Protein AF-A0A5S5DJD9-F1 (afdb_monomer)

Organism: NCBI:txid415956

Sequence (198 aa):
MKVNILLTASCVAVLTSCSPKQTRINQLNLTNESSVDQDGYNFFQIVGGKAFYERDYAAYAESRAYSPQVKKVAAQVKELYSDMIPALDTLSSKYYVVFPVLRAERFHSPENQTALRDTSETDMDRTVEESTQDQATAYTDDSYLQHVQHESAIVKDQLYRLSRNTEPGLRNFAAAYLPKVNELFKLAGGKEDETSHH

Structure (mmCIF, N/CA/C/O backbone):
data_AF-A0A5S5DJD9-F1
#
_entry.id   AF-A0A5S5DJD9-F1
#
loop_
_atom_site.group_PDB
_atom_site.id
_atom_site.type_symbol
_atom_site.label_atom_id
_atom_site.label_alt_id
_atom_site.label_comp_id
_atom_site.label_asym_id
_atom_site.label_entity_id
_atom_site.label_seq_id
_atom_site.pdbx_PDB_ins_code
_atom_site.Cartn_x
_atom_site.Cartn_y
_atom_site.Cartn_z
_atom_site.occupancy
_atom_site.B_iso_or_equiv
_atom_site.auth_seq_id
_atom_site.auth_comp_id
_atom_site.auth_asym_id
_atom_site.auth_atom_id
_atom_site.pdbx_PDB_model_num
ATOM 1 N N . MET A 1 1 ? 79.179 -24.888 -9.506 1.00 35.50 1 MET A N 1
ATOM 2 C CA . MET A 1 1 ? 78.463 -23.734 -10.093 1.00 35.50 1 MET A CA 1
ATOM 3 C C . MET A 1 1 ? 76.992 -23.865 -9.737 1.00 35.50 1 MET A C 1
ATOM 5 O O . MET A 1 1 ? 76.437 -24.940 -9.913 1.00 35.50 1 MET A O 1
ATOM 9 N N . LYS A 1 2 ? 76.423 -22.826 -9.118 1.00 37.78 2 LYS A N 1
ATOM 10 C CA . LYS A 1 2 ? 75.042 -22.770 -8.616 1.00 37.78 2 LYS A CA 1
ATOM 11 C C . LYS A 1 2 ? 74.094 -22.481 -9.782 1.00 37.78 2 LYS A C 1
ATOM 13 O O . LYS A 1 2 ? 74.348 -21.538 -10.524 1.00 37.78 2 LYS A O 1
ATOM 18 N N . VAL A 1 3 ? 73.025 -23.260 -9.920 1.00 47.12 3 VAL A N 1
ATOM 19 C CA . VAL A 1 3 ? 71.956 -23.013 -10.898 1.00 47.12 3 VAL A CA 1
ATOM 20 C C . VAL A 1 3 ? 70.719 -22.577 -10.114 1.00 47.12 3 VAL A C 1
ATOM 22 O O . VAL A 1 3 ? 70.201 -23.336 -9.300 1.00 47.12 3 VAL A O 1
ATOM 25 N N . ASN A 1 4 ? 70.320 -21.318 -10.299 1.00 41.50 4 ASN A N 1
ATOM 26 C CA . ASN A 1 4 ? 69.165 -20.703 -9.650 1.00 41.50 4 ASN A CA 1
ATOM 27 C C . ASN A 1 4 ? 67.874 -21.146 -10.349 1.00 41.50 4 ASN A C 1
ATOM 29 O O . ASN A 1 4 ? 67.727 -20.971 -11.557 1.00 41.50 4 ASN A O 1
ATOM 33 N N . ILE A 1 5 ? 66.939 -21.686 -9.569 1.00 50.25 5 ILE A N 1
ATOM 34 C CA . ILE A 1 5 ? 65.576 -22.022 -9.988 1.00 50.25 5 ILE A CA 1
ATOM 35 C C . ILE A 1 5 ? 64.749 -20.731 -9.941 1.00 50.25 5 ILE A C 1
ATOM 37 O O . ILE A 1 5 ? 64.497 -20.191 -8.866 1.00 50.25 5 ILE A O 1
ATOM 41 N N . LEU A 1 6 ? 64.345 -20.224 -11.106 1.00 43.91 6 LEU A N 1
ATOM 42 C CA . LEU A 1 6 ? 63.359 -19.151 -11.221 1.00 43.91 6 LEU A CA 1
ATOM 43 C C . LEU A 1 6 ? 61.956 -19.759 -11.099 1.00 43.91 6 LEU A C 1
ATOM 45 O O . LEU A 1 6 ? 61.489 -20.455 -11.998 1.00 43.91 6 LEU A O 1
ATOM 49 N N . LEU A 1 7 ? 61.303 -19.496 -9.966 1.00 45.19 7 LEU A N 1
ATOM 50 C CA . LEU A 1 7 ? 59.882 -19.751 -9.745 1.00 45.19 7 LEU A CA 1
ATOM 51 C C . LEU A 1 7 ? 59.062 -18.846 -10.678 1.00 45.19 7 LEU A C 1
ATOM 53 O O . LEU A 1 7 ? 58.984 -17.635 -10.477 1.00 45.19 7 LEU A O 1
ATOM 57 N N . THR A 1 8 ? 58.425 -19.427 -11.690 1.00 48.16 8 THR A N 1
ATOM 58 C CA . THR A 1 8 ? 57.355 -18.762 -12.436 1.00 48.16 8 THR A CA 1
ATOM 59 C C . THR A 1 8 ? 56.096 -18.765 -11.576 1.00 48.16 8 THR A C 1
ATOM 61 O O . THR A 1 8 ? 55.461 -19.804 -11.400 1.00 48.16 8 THR A O 1
ATOM 64 N N . ALA A 1 9 ? 55.752 -17.605 -11.020 1.00 44.88 9 ALA A N 1
ATOM 65 C CA . ALA A 1 9 ? 54.480 -17.377 -10.352 1.00 44.88 9 ALA A CA 1
ATOM 66 C C . ALA A 1 9 ? 53.346 -17.448 -11.387 1.00 44.88 9 ALA A C 1
ATOM 68 O O . ALA A 1 9 ? 53.138 -16.530 -12.180 1.00 44.88 9 ALA A O 1
ATOM 69 N N . SER A 1 10 ? 52.624 -18.564 -11.398 1.00 41.22 10 SER A N 1
ATOM 70 C CA . SER A 1 10 ? 51.353 -18.692 -12.094 1.00 41.22 10 SER A CA 1
ATOM 71 C C . SER A 1 10 ? 50.296 -17.885 -11.338 1.00 41.22 10 SER A C 1
ATOM 73 O O . SER A 1 10 ? 49.711 -18.347 -10.360 1.00 41.22 10 SER A O 1
ATOM 75 N N . CYS A 1 11 ? 50.013 -16.668 -11.804 1.00 41.66 11 CYS A N 1
ATOM 76 C CA . CYS A 1 11 ? 48.752 -16.003 -11.485 1.00 41.66 11 CYS A CA 1
ATOM 77 C C . CYS A 1 11 ? 47.618 -16.765 -12.180 1.00 41.66 11 CYS A C 1
ATOM 79 O O . CYS A 1 11 ? 47.150 -16.381 -13.251 1.00 41.66 11 CYS A O 1
ATOM 81 N N . VAL A 1 12 ? 47.168 -17.863 -11.571 1.00 45.44 12 VAL A N 1
ATOM 82 C CA . VAL A 1 12 ? 45.833 -18.400 -11.829 1.00 45.44 12 VAL A CA 1
ATOM 83 C C . VAL A 1 12 ? 44.870 -17.429 -11.159 1.00 45.44 12 VAL A C 1
ATOM 85 O O . VAL A 1 12 ? 44.495 -17.588 -10.000 1.00 45.44 12 VAL A O 1
ATOM 88 N N . ALA A 1 13 ? 44.530 -16.361 -11.880 1.00 48.97 13 ALA A N 1
ATOM 89 C CA . ALA A 1 13 ? 43.377 -15.549 -11.552 1.00 48.97 13 ALA A CA 1
ATOM 90 C C . ALA A 1 13 ? 42.163 -16.471 -11.665 1.00 48.97 13 ALA A C 1
ATOM 92 O O . ALA A 1 13 ? 41.687 -16.776 -12.759 1.00 48.97 13 ALA A O 1
ATOM 93 N N . VAL A 1 14 ? 41.702 -16.972 -10.522 1.00 47.81 14 VAL A N 1
ATOM 94 C CA . VAL A 1 14 ? 40.395 -17.600 -10.409 1.00 47.81 14 VAL A CA 1
ATOM 95 C C . VAL A 1 14 ? 39.404 -16.478 -10.696 1.00 47.81 14 VAL A C 1
ATOM 97 O O . VAL A 1 14 ? 39.057 -15.703 -9.811 1.00 47.81 14 VAL A O 1
ATOM 100 N N . LEU A 1 15 ? 39.014 -16.327 -11.964 1.00 46.88 15 LEU A N 1
ATOM 101 C CA . LEU A 1 15 ? 37.874 -15.513 -12.362 1.00 46.88 15 LEU A CA 1
ATOM 102 C C . LEU A 1 15 ? 36.633 -16.245 -11.852 1.00 46.88 15 LEU A C 1
ATOM 104 O O . LEU A 1 15 ? 35.946 -16.960 -12.579 1.00 46.88 15 LEU A O 1
ATOM 108 N N . THR A 1 16 ? 36.403 -16.119 -10.550 1.00 49.66 16 THR A N 1
ATOM 109 C CA . THR A 1 16 ? 35.164 -16.463 -9.877 1.00 49.66 16 THR A CA 1
ATOM 110 C C . THR A 1 16 ? 34.060 -15.648 -10.529 1.00 49.66 16 THR A C 1
ATOM 112 O O . THR A 1 16 ? 33.849 -14.492 -10.188 1.00 49.66 16 THR A O 1
ATOM 115 N N . SER A 1 17 ? 33.415 -16.248 -11.533 1.00 44.62 17 SER A N 1
ATOM 116 C CA . SER A 1 17 ? 32.002 -16.114 -11.893 1.00 44.62 17 SER A CA 1
ATOM 117 C C . SER A 1 17 ? 31.278 -14.929 -11.227 1.00 44.62 17 SER A C 1
ATOM 119 O O . SER A 1 17 ? 30.360 -15.104 -10.423 1.00 44.62 17 SER A O 1
ATOM 121 N N . CYS A 1 18 ? 31.649 -13.704 -11.588 1.00 49.47 18 CYS A N 1
ATOM 122 C CA . CYS A 1 18 ? 30.760 -12.571 -11.435 1.00 49.47 18 CYS A CA 1
ATOM 123 C C . CYS A 1 18 ? 29.764 -12.715 -12.570 1.00 49.47 18 CYS A C 1
ATOM 125 O O . CYS A 1 18 ? 30.094 -12.473 -13.732 1.00 49.47 18 CYS A O 1
ATOM 127 N N . SER A 1 19 ? 28.559 -13.194 -12.256 1.00 53.06 19 SER A N 1
ATOM 128 C CA . SER A 1 19 ? 27.504 -13.154 -13.255 1.00 53.06 19 SER A CA 1
ATOM 129 C C . SER A 1 19 ? 27.360 -11.686 -13.686 1.00 53.06 19 SER A C 1
ATOM 131 O O . SER A 1 19 ? 27.277 -10.806 -12.824 1.00 53.06 19 SER A O 1
ATOM 133 N N . PRO A 1 20 ? 27.342 -11.374 -14.992 1.00 57.91 20 PRO A N 1
ATOM 134 C CA . PRO A 1 20 ? 27.208 -9.992 -15.456 1.00 57.91 20 PRO A CA 1
ATOM 135 C C . PRO A 1 20 ? 25.930 -9.327 -14.916 1.00 57.91 20 PRO A C 1
ATOM 137 O O . PRO A 1 20 ? 25.866 -8.107 -14.794 1.00 57.91 20 PRO A O 1
ATOM 140 N N . LYS A 1 21 ? 24.934 -10.132 -14.515 1.00 53.75 21 LYS A N 1
ATOM 141 C CA . LYS A 1 21 ? 23.756 -9.690 -13.763 1.00 53.75 21 LYS A CA 1
ATOM 142 C C . LYS A 1 21 ? 24.100 -9.183 -12.359 1.00 53.75 21 LYS A C 1
ATOM 144 O O . LYS A 1 21 ? 23.653 -8.098 -12.015 1.00 53.75 21 LYS A O 1
ATOM 149 N N . GLN A 1 22 ? 24.903 -9.907 -11.575 1.00 57.78 22 GLN A N 1
ATOM 150 C CA . GLN A 1 22 ? 25.302 -9.475 -10.229 1.00 57.78 22 GLN A CA 1
ATOM 151 C C . GLN A 1 22 ? 26.190 -8.229 -10.270 1.00 57.78 22 GLN A C 1
ATOM 153 O O . GLN A 1 22 ? 26.015 -7.321 -9.465 1.00 57.78 22 GLN A O 1
ATOM 158 N N . THR A 1 23 ? 27.111 -8.148 -11.234 1.00 58.72 23 THR A N 1
ATOM 159 C CA . THR A 1 23 ? 27.942 -6.950 -11.418 1.00 58.72 23 THR A CA 1
ATOM 160 C C . THR A 1 23 ? 27.095 -5.740 -11.800 1.00 58.72 23 THR A C 1
ATOM 162 O O . THR A 1 23 ? 27.304 -4.669 -11.242 1.00 58.72 23 THR A O 1
ATOM 165 N N . ARG A 1 24 ? 26.099 -5.912 -12.681 1.00 57.16 24 ARG A N 1
ATOM 166 C CA . ARG A 1 24 ? 25.149 -4.849 -13.035 1.00 57.16 24 ARG A CA 1
ATOM 167 C C . ARG A 1 24 ? 24.285 -4.427 -11.843 1.00 57.16 24 ARG A C 1
ATOM 169 O O . ARG A 1 24 ? 24.145 -3.235 -11.627 1.00 57.16 24 ARG A O 1
ATOM 176 N N . ILE A 1 25 ? 23.762 -5.370 -11.055 1.00 58.00 25 ILE A N 1
ATOM 177 C CA . ILE A 1 25 ? 23.016 -5.078 -9.814 1.00 58.00 25 ILE A CA 1
ATOM 178 C C . ILE A 1 25 ? 23.869 -4.236 -8.866 1.00 58.00 25 ILE A C 1
ATOM 180 O O . ILE A 1 25 ? 23.429 -3.199 -8.385 1.00 58.00 25 ILE A O 1
ATOM 184 N N . ASN A 1 26 ? 25.111 -4.663 -8.630 1.00 59.94 26 ASN A N 1
ATOM 185 C CA . ASN A 1 26 ? 26.019 -3.955 -7.737 1.00 59.94 26 ASN A CA 1
ATOM 186 C C . ASN A 1 26 ? 26.379 -2.565 -8.286 1.00 59.94 26 ASN A C 1
ATOM 188 O O . ASN A 1 26 ? 26.466 -1.624 -7.509 1.00 59.94 26 ASN A O 1
ATOM 192 N N . GLN A 1 27 ? 26.554 -2.418 -9.605 1.00 58.12 27 GLN A N 1
ATOM 193 C CA . GLN A 1 27 ? 26.799 -1.123 -10.245 1.00 58.12 27 GLN A CA 1
ATOM 194 C C . GLN A 1 27 ? 25.591 -0.188 -10.148 1.00 58.12 27 GLN A C 1
ATOM 196 O O . GLN A 1 27 ? 25.776 0.938 -9.716 1.00 58.12 27 GLN A O 1
ATOM 201 N N . LEU A 1 28 ? 24.378 -0.653 -10.460 1.00 59.34 28 LEU A N 1
ATOM 202 C CA . LEU A 1 28 ? 23.145 0.141 -10.361 1.00 59.34 28 LEU A CA 1
ATOM 203 C C . LEU A 1 28 ? 22.865 0.581 -8.915 1.00 59.34 28 LEU A C 1
ATOM 205 O O . LEU A 1 28 ? 22.515 1.732 -8.669 1.00 59.34 28 LEU A O 1
ATOM 209 N N . ASN A 1 29 ? 23.128 -0.297 -7.941 1.00 55.72 29 ASN A N 1
ATOM 210 C CA . ASN A 1 29 ? 23.053 0.046 -6.519 1.00 55.72 29 ASN A CA 1
ATOM 211 C C . ASN A 1 29 ? 24.104 1.091 -6.101 1.00 55.72 29 ASN A C 1
ATOM 213 O O . ASN A 1 29 ? 23.847 1.882 -5.200 1.00 55.72 29 ASN A O 1
ATOM 217 N N . LEU A 1 30 ? 25.286 1.100 -6.729 1.00 58.78 30 LEU A N 1
ATOM 218 C CA . LEU A 1 30 ? 26.340 2.088 -6.468 1.00 58.78 30 LEU A CA 1
ATOM 219 C C . LEU A 1 30 ? 26.083 3.421 -7.189 1.00 58.78 30 LEU A C 1
ATOM 221 O O . LEU A 1 30 ? 26.490 4.465 -6.683 1.00 58.78 30 LEU A O 1
ATOM 225 N N . THR A 1 31 ? 25.424 3.400 -8.351 1.00 57.94 31 THR A N 1
ATOM 226 C CA . THR A 1 31 ? 25.104 4.596 -9.148 1.00 57.94 31 THR A CA 1
ATOM 227 C C . THR A 1 31 ? 23.743 5.210 -8.810 1.00 57.94 31 THR A C 1
ATOM 229 O O . THR A 1 31 ? 23.461 6.311 -9.274 1.00 57.94 31 THR A O 1
ATOM 232 N N . ASN A 1 32 ? 22.920 4.553 -7.979 1.00 58.16 32 ASN A N 1
ATOM 233 C CA . ASN A 1 32 ? 21.504 4.885 -7.750 1.00 58.16 32 ASN A CA 1
ATOM 234 C C . ASN A 1 32 ? 20.677 4.938 -9.048 1.00 58.16 32 ASN A C 1
ATOM 236 O O . ASN A 1 32 ? 19.680 5.655 -9.133 1.00 58.16 32 ASN A O 1
ATOM 240 N N . GLU A 1 33 ? 21.081 4.190 -10.071 1.00 64.75 33 GLU A N 1
ATOM 241 C CA . GLU A 1 33 ? 20.326 4.098 -11.315 1.00 64.75 33 GLU A CA 1
ATOM 242 C C . GLU A 1 33 ? 19.237 3.029 -11.175 1.00 64.75 33 GLU A C 1
ATOM 244 O O . GLU A 1 33 ? 19.519 1.850 -10.970 1.00 64.75 33 GLU A O 1
ATOM 249 N N . SER A 1 34 ? 17.974 3.435 -11.308 1.00 71.06 34 SER A N 1
ATOM 250 C CA . SER A 1 34 ? 16.837 2.515 -11.384 1.00 71.06 34 SER A CA 1
ATOM 251 C C . SER A 1 34 ? 16.401 2.308 -12.831 1.00 71.06 34 SER A C 1
ATOM 253 O O . SER A 1 34 ? 16.471 3.234 -13.635 1.00 71.06 34 SER A O 1
ATOM 255 N N . SER A 1 35 ? 15.885 1.123 -13.162 1.00 81.12 35 SER A N 1
ATOM 256 C CA . SER A 1 35 ? 15.348 0.832 -14.508 1.00 81.12 35 SER A CA 1
ATOM 257 C C . SER A 1 35 ? 13.860 1.165 -14.675 1.00 81.12 35 SER A C 1
ATOM 259 O O . SER A 1 35 ? 13.228 0.710 -15.622 1.00 81.12 35 SER A O 1
ATOM 261 N N . VAL A 1 36 ? 13.297 1.943 -13.752 1.00 84.75 36 VAL A N 1
ATOM 262 C CA . VAL A 1 36 ? 11.926 2.457 -13.826 1.00 84.75 36 VAL A CA 1
ATOM 263 C C . VAL A 1 36 ? 11.937 3.925 -14.242 1.00 84.75 36 VAL A C 1
ATOM 265 O O . VAL A 1 36 ? 12.916 4.633 -14.011 1.00 84.75 36 VAL A O 1
ATOM 268 N N . ASP A 1 37 ? 10.841 4.389 -14.839 1.00 87.44 37 ASP A N 1
ATOM 269 C CA . ASP A 1 37 ? 10.624 5.821 -15.048 1.00 87.44 37 ASP A CA 1
ATOM 270 C C . ASP A 1 37 ? 10.379 6.561 -13.713 1.00 87.44 37 ASP A C 1
ATOM 272 O O . ASP A 1 37 ? 10.294 5.958 -12.637 1.00 87.44 37 ASP A O 1
ATOM 276 N N . GLN A 1 38 ? 10.265 7.890 -13.781 1.00 88.19 38 GLN A N 1
ATOM 277 C CA . GLN A 1 38 ? 10.086 8.732 -12.597 1.00 88.19 38 GLN A CA 1
ATOM 278 C C . GLN A 1 38 ? 8.840 8.356 -11.781 1.00 88.19 38 GLN A C 1
ATOM 280 O O . GLN A 1 38 ? 8.890 8.377 -10.552 1.00 88.19 38 GLN A O 1
ATOM 285 N N . ASP A 1 39 ? 7.736 7.997 -12.441 1.00 90.06 39 ASP A N 1
ATOM 286 C CA . ASP A 1 39 ? 6.499 7.606 -11.760 1.00 90.06 39 ASP A CA 1
ATOM 287 C C . ASP A 1 39 ? 6.675 6.269 -11.031 1.00 90.06 39 ASP A C 1
ATOM 289 O O . ASP A 1 39 ? 6.244 6.123 -9.887 1.00 90.06 39 ASP A O 1
ATOM 293 N N . GLY A 1 40 ? 7.361 5.306 -11.653 1.00 92.12 40 GLY A N 1
ATOM 294 C CA . GLY A 1 40 ? 7.709 4.038 -11.020 1.00 92.12 40 GLY A CA 1
ATOM 295 C C . GLY A 1 40 ? 8.635 4.227 -9.819 1.00 92.12 40 GLY A C 1
ATOM 296 O O . GLY A 1 40 ? 8.408 3.625 -8.770 1.00 92.12 40 GLY A O 1
ATOM 297 N N . TYR A 1 41 ? 9.641 5.097 -9.934 1.00 90.75 41 TYR A N 1
ATOM 298 C CA . TYR A 1 41 ? 10.544 5.400 -8.823 1.00 90.75 41 TYR A CA 1
ATOM 299 C C . TYR A 1 41 ? 9.797 6.062 -7.658 1.00 90.75 41 TYR A C 1
ATOM 301 O O . TYR A 1 41 ? 9.902 5.605 -6.518 1.00 90.75 41 TYR A O 1
ATOM 309 N N . ASN A 1 42 ? 8.988 7.088 -7.944 1.00 91.75 42 ASN A N 1
ATOM 310 C CA . ASN A 1 42 ? 8.171 7.784 -6.947 1.00 91.75 42 ASN A CA 1
ATOM 311 C C . ASN A 1 42 ? 7.204 6.829 -6.241 1.00 91.75 42 ASN A C 1
ATOM 313 O O . ASN A 1 42 ? 7.072 6.887 -5.019 1.00 91.75 42 ASN A O 1
ATOM 317 N N . PHE A 1 43 ? 6.589 5.906 -6.984 1.00 94.88 43 PHE A N 1
ATOM 318 C CA . PHE A 1 43 ? 5.737 4.869 -6.415 1.00 94.88 43 PHE A CA 1
ATOM 319 C C . PHE A 1 43 ? 6.481 4.038 -5.356 1.00 94.88 43 PHE A C 1
ATOM 321 O O . PHE A 1 43 ? 5.959 3.849 -4.257 1.00 94.88 43 PHE A O 1
ATOM 328 N N . PHE A 1 44 ? 7.710 3.587 -5.629 1.00 93.62 44 PHE A N 1
ATOM 329 C CA . PHE A 1 44 ? 8.496 2.841 -4.639 1.00 93.62 44 PHE A CA 1
ATOM 330 C C . PHE A 1 44 ? 8.883 3.685 -3.423 1.00 93.62 44 PHE A C 1
ATOM 332 O O . PHE A 1 44 ? 8.831 3.176 -2.306 1.00 93.62 44 PHE A O 1
ATOM 339 N N . GLN A 1 45 ? 9.243 4.957 -3.613 1.00 91.69 45 GLN A N 1
ATOM 340 C CA . GLN A 1 45 ? 9.588 5.837 -2.493 1.00 91.69 45 GLN A CA 1
ATOM 341 C C . GLN A 1 45 ? 8.380 6.105 -1.591 1.00 91.69 45 GLN A C 1
ATOM 343 O O . GLN A 1 45 ? 8.485 6.007 -0.371 1.00 91.69 45 GLN A O 1
ATOM 348 N N . ILE A 1 46 ? 7.220 6.389 -2.185 1.00 93.56 46 ILE A N 1
ATOM 349 C CA . ILE A 1 46 ? 6.002 6.736 -1.450 1.00 93.56 46 ILE A CA 1
ATOM 350 C C . ILE A 1 46 ? 5.353 5.473 -0.880 1.00 93.56 46 ILE A C 1
ATOM 352 O O . ILE A 1 46 ? 5.288 5.299 0.334 1.00 93.56 46 ILE A O 1
ATOM 356 N N . VAL A 1 47 ? 4.895 4.559 -1.737 1.00 94.94 47 VAL A N 1
ATOM 357 C CA . VAL A 1 47 ? 4.142 3.371 -1.305 1.00 94.94 47 VAL A CA 1
ATOM 358 C C . VAL A 1 47 ? 5.064 2.378 -0.605 1.00 94.94 47 VAL A C 1
ATOM 360 O O . VAL A 1 47 ? 4.730 1.869 0.463 1.00 94.94 47 VAL A O 1
ATOM 363 N N . GLY A 1 48 ? 6.254 2.139 -1.159 1.00 92.69 48 GLY A N 1
ATOM 364 C CA . GLY A 1 48 ? 7.238 1.252 -0.539 1.00 92.69 48 GLY A CA 1
ATOM 365 C C . GLY A 1 48 ? 7.822 1.804 0.765 1.00 92.69 48 GLY A C 1
ATOM 366 O O . GLY A 1 48 ? 8.099 1.020 1.674 1.00 92.69 48 GLY A O 1
ATOM 367 N N . GLY A 1 49 ? 7.947 3.129 0.898 1.00 90.94 49 GLY A N 1
ATOM 368 C CA . GLY A 1 49 ? 8.378 3.779 2.140 1.00 90.94 49 GLY A CA 1
ATOM 369 C C . GLY A 1 49 ? 7.378 3.629 3.287 1.00 90.94 49 GLY A C 1
ATOM 370 O O . GLY A 1 49 ? 7.778 3.557 4.443 1.00 90.94 49 GLY A O 1
ATOM 371 N N . LYS A 1 50 ? 6.086 3.509 2.977 1.00 93.94 50 LYS A N 1
ATOM 372 C CA . LYS A 1 50 ? 5.010 3.411 3.975 1.00 93.94 50 LYS A CA 1
ATOM 373 C C . LYS A 1 50 ? 4.552 1.974 4.241 1.00 93.94 50 LYS A C 1
ATOM 375 O O . LYS A 1 50 ? 4.005 1.694 5.300 1.00 93.94 50 LYS A O 1
ATOM 380 N N . ALA A 1 51 ? 4.794 1.039 3.317 1.00 95.38 51 ALA A N 1
ATOM 381 C CA . ALA A 1 51 ? 4.174 -0.291 3.326 1.00 95.38 51 ALA A CA 1
ATOM 382 C C . ALA A 1 51 ? 4.317 -1.067 4.648 1.00 95.38 51 ALA A C 1
ATOM 384 O O . ALA A 1 51 ? 3.368 -1.695 5.114 1.00 95.38 51 ALA A O 1
ATOM 385 N N . PHE A 1 52 ? 5.499 -1.028 5.265 1.00 95.06 52 PHE A N 1
ATOM 386 C CA . PHE A 1 52 ? 5.714 -1.701 6.545 1.00 95.06 52 PHE A CA 1
ATOM 387 C C . PHE A 1 52 ? 5.074 -0.959 7.719 1.00 95.06 52 PHE A C 1
ATOM 389 O O . PHE A 1 52 ? 4.510 -1.613 8.591 1.00 95.06 52 PHE A O 1
ATOM 396 N N . TYR A 1 53 ? 5.150 0.377 7.730 1.00 95.50 53 TYR A N 1
ATOM 397 C CA . TYR A 1 53 ? 4.481 1.200 8.735 1.00 95.50 53 TYR A CA 1
ATOM 398 C C . TYR A 1 53 ? 2.982 0.903 8.743 1.00 95.50 53 TYR A C 1
ATOM 400 O O . TYR A 1 53 ? 2.441 0.551 9.783 1.00 95.50 53 TYR A O 1
ATOM 408 N N . GLU A 1 54 ? 2.336 0.951 7.577 1.00 97.19 54 GLU A N 1
ATOM 409 C CA . GLU A 1 54 ? 0.887 0.762 7.459 1.00 97.19 54 GLU A CA 1
ATOM 410 C C . GLU A 1 54 ? 0.444 -0.636 7.887 1.00 97.19 54 GLU A C 1
ATOM 412 O O . GLU A 1 54 ? -0.545 -0.783 8.605 1.00 97.19 54 GLU A O 1
ATOM 417 N N . ARG A 1 55 ? 1.201 -1.678 7.518 1.00 97.69 55 ARG A N 1
ATOM 418 C CA . ARG A 1 55 ? 0.935 -3.047 7.984 1.00 97.69 55 ARG A CA 1
ATOM 419 C C . ARG A 1 55 ? 0.981 -3.139 9.511 1.00 97.69 55 ARG A C 1
ATOM 421 O O . ARG A 1 55 ? 0.095 -3.741 10.119 1.00 97.69 55 ARG A O 1
ATOM 428 N N . ASP A 1 56 ? 2.023 -2.580 10.118 1.00 96.19 56 ASP A N 1
ATOM 429 C CA . ASP A 1 56 ? 2.271 -2.703 11.555 1.00 96.19 56 ASP A CA 1
ATOM 430 C C . ASP A 1 56 ? 1.311 -1.813 12.363 1.00 96.19 56 ASP A C 1
ATOM 432 O O . ASP A 1 56 ? 0.778 -2.250 13.387 1.00 96.19 56 ASP A O 1
ATOM 436 N N . TYR A 1 57 ? 0.994 -0.615 11.863 1.00 96.25 57 TYR A N 1
ATOM 437 C CA . TYR A 1 57 ? -0.021 0.256 12.448 1.00 96.25 57 TYR A CA 1
ATOM 438 C C . TYR A 1 57 ? -1.412 -0.376 12.363 1.00 96.25 57 TYR A C 1
ATOM 440 O O . TYR A 1 57 ? -2.165 -0.353 13.335 1.00 96.25 57 TYR A O 1
ATOM 448 N N . ALA A 1 58 ? -1.743 -1.025 11.245 1.00 97.44 58 ALA A N 1
ATOM 449 C CA . ALA A 1 58 ? -2.992 -1.759 11.104 1.00 97.44 58 ALA A CA 1
ATOM 450 C C . ALA A 1 58 ? -3.095 -2.948 12.067 1.00 97.44 58 ALA A C 1
ATOM 452 O O . ALA A 1 58 ? -4.139 -3.145 12.684 1.00 97.44 58 ALA A O 1
ATOM 453 N N . ALA A 1 59 ? -2.011 -3.703 12.268 1.00 97.06 59 ALA A N 1
ATOM 454 C CA . ALA A 1 59 ? -1.984 -4.770 13.267 1.00 97.06 59 ALA A CA 1
ATOM 455 C C . ALA A 1 59 ? -2.217 -4.230 14.691 1.00 97.06 59 ALA A C 1
ATOM 457 O O . ALA A 1 59 ? -2.965 -4.824 15.472 1.00 97.06 59 ALA A O 1
ATOM 458 N N . TYR A 1 60 ? -1.623 -3.079 15.017 1.00 95.62 60 TYR A N 1
ATOM 459 C CA . TYR A 1 60 ? -1.883 -2.391 16.278 1.00 95.62 60 TYR A CA 1
ATOM 460 C C . TYR A 1 60 ? -3.347 -1.947 16.386 1.00 95.62 60 TYR A C 1
ATOM 462 O O . TYR A 1 60 ? -4.017 -2.296 17.358 1.00 95.62 60 TYR A O 1
ATOM 470 N N . ALA A 1 61 ? -3.871 -1.254 15.375 1.00 96.06 61 ALA A N 1
ATOM 471 C CA . ALA A 1 61 ? -5.245 -0.771 15.337 1.00 96.06 61 ALA A CA 1
ATOM 472 C C . ALA A 1 61 ? -6.268 -1.908 15.472 1.00 96.06 61 ALA A C 1
ATOM 474 O O . ALA A 1 61 ? -7.190 -1.806 16.270 1.00 96.06 61 ALA A O 1
ATOM 475 N N . GLU A 1 62 ? -6.082 -3.036 14.785 1.00 96.44 62 GLU A N 1
ATOM 476 C CA . GLU A 1 62 ? -6.960 -4.209 14.893 1.00 96.44 62 GLU A CA 1
ATOM 477 C C . GLU A 1 62 ? -7.041 -4.749 16.332 1.00 96.44 62 GLU A C 1
ATOM 479 O O . GLU A 1 62 ? -8.112 -5.155 16.793 1.00 96.44 62 GLU A O 1
ATOM 484 N N . SER A 1 63 ? -5.921 -4.708 17.065 1.00 94.81 63 SER A N 1
ATOM 485 C CA . SER A 1 63 ? -5.853 -5.149 18.463 1.00 94.81 63 SER A CA 1
ATOM 486 C C . SER A 1 63 ? -6.481 -4.162 19.457 1.00 94.81 63 SER A C 1
ATOM 488 O O . SER A 1 63 ? -6.895 -4.572 20.543 1.00 94.81 63 SER A O 1
ATOM 490 N N . ARG A 1 64 ? -6.558 -2.872 19.101 1.00 93.69 64 ARG A N 1
ATOM 491 C CA . ARG A 1 64 ? -6.984 -1.778 19.994 1.00 93.69 64 ARG A CA 1
ATOM 492 C C . ARG A 1 64 ? -8.379 -1.244 19.707 1.00 93.69 64 ARG A C 1
ATOM 494 O O . ARG A 1 64 ? -9.014 -0.742 20.629 1.00 93.69 64 ARG A O 1
ATOM 501 N N . ALA A 1 65 ? -8.837 -1.347 18.464 1.00 94.06 65 ALA A N 1
ATOM 502 C CA . ALA A 1 65 ? -10.088 -0.763 18.017 1.00 94.06 65 ALA A CA 1
ATOM 503 C C . ALA A 1 65 ? -11.270 -1.247 18.859 1.00 94.06 65 ALA A C 1
ATOM 505 O O . ALA A 1 65 ? -11.356 -2.424 19.233 1.00 94.06 65 ALA A O 1
ATOM 506 N N . TYR A 1 66 ? -12.221 -0.355 19.113 1.00 94.00 66 TYR A N 1
ATOM 507 C CA . TYR A 1 66 ? -13.448 -0.696 19.835 1.00 94.00 66 TYR A CA 1
ATOM 508 C C . TYR A 1 66 ? -14.578 -1.047 18.863 1.00 94.00 66 TYR A C 1
ATOM 510 O O . TYR A 1 66 ? -15.356 -1.972 19.104 1.00 94.00 66 TYR A O 1
ATOM 518 N N . SER A 1 67 ? -14.635 -0.348 17.733 1.00 95.69 67 SER A N 1
ATOM 519 C CA . SER A 1 67 ? -15.612 -0.537 16.673 1.00 95.69 67 SER A CA 1
ATOM 520 C C . SER A 1 67 ? -15.313 -1.794 15.848 1.00 95.69 67 SER A C 1
ATOM 522 O O . SER A 1 67 ? -14.214 -1.935 15.297 1.00 95.69 67 SER A O 1
ATOM 524 N N . PRO A 1 68 ? -16.297 -2.696 15.661 1.00 95.69 68 PRO A N 1
ATOM 525 C CA . PRO A 1 68 ? -16.157 -3.831 14.749 1.00 95.69 68 PRO A CA 1
ATOM 526 C C . PRO A 1 68 ? -15.822 -3.411 13.312 1.00 95.69 68 PRO A C 1
ATOM 528 O O . PRO A 1 68 ? -15.079 -4.110 12.626 1.00 95.69 68 PRO A O 1
ATOM 531 N N . GLN A 1 69 ? -16.336 -2.259 12.864 1.00 94.44 69 GLN A N 1
ATOM 532 C CA . GLN A 1 69 ? -16.033 -1.722 11.538 1.00 94.44 69 GLN A CA 1
ATOM 533 C C . GLN A 1 69 ? -14.557 -1.331 11.428 1.00 94.44 69 GLN A C 1
ATOM 535 O O . GLN A 1 69 ? -13.910 -1.667 10.441 1.00 94.44 69 GLN A O 1
ATOM 540 N N . VAL A 1 70 ? -14.005 -0.678 12.452 1.00 96.81 70 VAL A N 1
ATOM 541 C CA . VAL A 1 70 ? -12.591 -0.277 12.462 1.00 96.81 70 VAL A CA 1
ATOM 542 C C . VAL A 1 70 ? -11.675 -1.492 12.523 1.00 96.81 70 VAL A C 1
ATOM 544 O O . VAL A 1 70 ? -10.705 -1.547 11.773 1.00 96.81 70 VAL A O 1
ATOM 547 N N . LYS A 1 71 ? -12.025 -2.521 13.306 1.00 97.44 71 LYS A N 1
ATOM 548 C CA . LYS A 1 71 ? -11.303 -3.806 13.284 1.00 97.44 71 LYS A CA 1
ATOM 549 C C . LYS A 1 71 ? -11.278 -4.432 11.897 1.00 97.44 71 LYS A C 1
ATOM 551 O O . LYS A 1 71 ? -10.236 -4.915 11.468 1.00 97.44 71 LYS A O 1
ATOM 556 N N . LYS A 1 72 ? -12.413 -4.415 11.189 1.00 96.50 72 LYS A N 1
ATOM 557 C CA . LYS A 1 72 ? -12.504 -4.940 9.823 1.00 96.50 72 LYS A CA 1
ATOM 558 C C . LYS A 1 72 ? -11.601 -4.161 8.864 1.00 96.50 72 LYS A C 1
ATOM 560 O O . LYS A 1 72 ? -10.855 -4.785 8.116 1.00 96.50 72 LYS A O 1
ATOM 565 N N . VAL A 1 73 ? -11.651 -2.827 8.907 1.00 97.69 73 VAL A N 1
ATOM 566 C CA . VAL A 1 73 ? -10.782 -1.969 8.086 1.00 97.69 73 VAL A CA 1
ATOM 567 C C . VAL A 1 73 ? -9.314 -2.261 8.396 1.00 97.69 73 VAL A C 1
ATOM 569 O O . VAL A 1 73 ? -8.549 -2.538 7.481 1.00 97.69 73 VAL A O 1
ATOM 572 N N . ALA A 1 74 ? -8.934 -2.300 9.673 1.00 98.12 74 ALA A N 1
ATOM 573 C CA . ALA A 1 74 ? -7.567 -2.589 10.090 1.00 98.12 74 ALA A CA 1
ATOM 574 C C . ALA A 1 74 ? -7.080 -3.969 9.618 1.00 98.12 74 ALA A C 1
ATOM 576 O O . ALA A 1 74 ? -5.993 -4.083 9.053 1.00 98.12 74 ALA A O 1
ATOM 577 N N . ALA A 1 75 ? -7.908 -5.008 9.749 1.00 98.12 75 ALA A N 1
ATOM 578 C CA . ALA A 1 75 ? -7.582 -6.338 9.244 1.00 98.12 75 ALA A CA 1
ATOM 579 C C . ALA A 1 75 ? -7.326 -6.332 7.724 1.00 98.12 75 ALA A C 1
ATOM 581 O O . ALA A 1 75 ? -6.357 -6.936 7.266 1.00 98.12 75 ALA A O 1
ATOM 582 N N . GLN A 1 76 ? -8.137 -5.601 6.951 1.00 97.88 76 GLN A N 1
ATOM 583 C CA . GLN A 1 76 ? -7.964 -5.480 5.500 1.00 97.88 76 GLN A CA 1
ATOM 584 C C . GLN A 1 76 ? -6.729 -4.663 5.106 1.00 97.88 76 GLN A C 1
ATOM 586 O O . GLN A 1 76 ? -6.047 -5.036 4.155 1.00 97.88 76 GLN A O 1
ATOM 591 N N . VAL A 1 77 ? -6.400 -3.583 5.828 1.00 98.31 77 VAL A N 1
ATOM 592 C CA . VAL A 1 77 ? -5.142 -2.838 5.620 1.00 98.31 77 VAL A CA 1
ATOM 593 C C . VAL A 1 77 ? -3.949 -3.762 5.861 1.00 98.31 77 VAL A C 1
ATOM 595 O O . VAL A 1 77 ? -3.051 -3.864 5.024 1.00 98.31 77 VAL A O 1
ATOM 598 N N . LYS A 1 78 ? -3.960 -4.485 6.986 1.00 98.25 78 LYS A N 1
ATOM 599 C CA . LYS A 1 78 ? -2.905 -5.432 7.351 1.00 98.25 78 LYS A CA 1
ATOM 600 C C . LYS A 1 78 ? -2.725 -6.509 6.282 1.00 98.25 78 LYS A C 1
ATOM 602 O O . LYS A 1 78 ? -1.590 -6.787 5.896 1.00 98.25 78 LYS A O 1
ATOM 607 N N . GLU A 1 79 ? -3.815 -7.104 5.802 1.00 98.00 79 GLU A N 1
ATOM 608 C CA . GLU A 1 79 ? -3.798 -8.113 4.737 1.00 98.00 79 GLU A CA 1
ATOM 609 C C . GLU A 1 79 ? -3.254 -7.531 3.427 1.00 98.00 79 GLU A C 1
ATOM 611 O O . GLU A 1 79 ? -2.291 -8.060 2.872 1.00 98.00 79 GLU A O 1
ATOM 616 N N . LEU A 1 80 ? -3.787 -6.386 2.991 1.00 97.94 80 LEU A N 1
ATOM 617 C CA . LEU A 1 80 ? -3.368 -5.702 1.771 1.00 97.94 80 LEU A CA 1
ATOM 618 C C . LEU A 1 80 ? -1.856 -5.463 1.740 1.00 97.94 80 LEU A C 1
ATOM 620 O O . LEU A 1 80 ? -1.207 -5.796 0.750 1.00 97.94 80 LEU A O 1
ATOM 624 N N . TYR A 1 81 ? -1.288 -4.891 2.804 1.00 98.00 81 TYR A N 1
ATOM 625 C CA . TYR A 1 81 ? 0.145 -4.608 2.843 1.00 98.00 81 TYR A CA 1
ATOM 626 C C . TYR A 1 81 ? 0.992 -5.862 3.073 1.00 98.00 81 TYR A C 1
ATOM 628 O O . TYR A 1 81 ? 2.094 -5.943 2.532 1.00 98.00 81 TYR A O 1
ATOM 636 N N . SER A 1 82 ? 0.486 -6.867 3.794 1.00 97.94 82 SER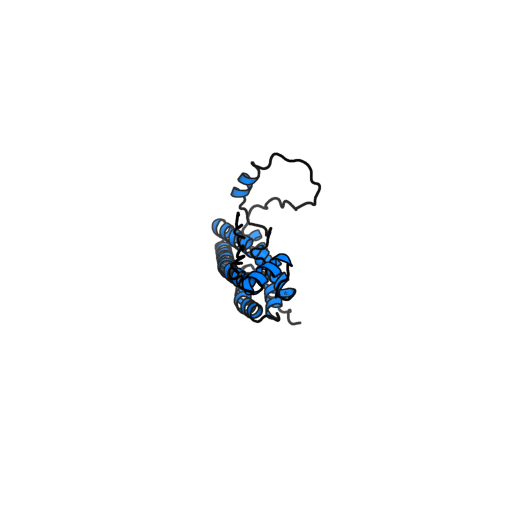 A N 1
ATOM 637 C CA . SER A 1 82 ? 1.168 -8.166 3.919 1.00 97.94 82 SER A CA 1
ATOM 638 C C . SER A 1 82 ? 1.321 -8.860 2.565 1.00 97.94 82 SER A C 1
ATOM 640 O O . SER A 1 82 ? 2.382 -9.415 2.288 1.00 97.94 82 SER A O 1
ATOM 642 N N . ASP A 1 83 ? 0.310 -8.749 1.702 1.00 97.50 83 ASP A N 1
ATOM 643 C CA . ASP A 1 83 ? 0.355 -9.220 0.317 1.00 97.50 83 ASP A CA 1
ATOM 644 C C . ASP A 1 83 ? 1.219 -8.324 -0.580 1.00 97.50 83 ASP A C 1
ATOM 646 O O . ASP A 1 83 ? 1.884 -8.799 -1.501 1.00 97.50 83 ASP A O 1
ATOM 650 N N . MET A 1 84 ? 1.179 -7.005 -0.371 1.00 96.56 84 MET A N 1
ATOM 651 C CA . MET A 1 84 ? 1.848 -6.029 -1.235 1.00 96.56 84 MET A CA 1
ATOM 652 C C . MET A 1 84 ? 3.367 -6.018 -1.047 1.00 96.56 84 MET A C 1
ATOM 654 O O . MET A 1 84 ? 4.097 -5.915 -2.029 1.00 96.56 84 MET A O 1
ATOM 658 N N . ILE A 1 85 ? 3.857 -6.143 0.189 1.00 97.06 85 ILE A N 1
ATOM 659 C CA . ILE A 1 85 ? 5.291 -6.113 0.518 1.00 97.06 85 ILE A CA 1
ATOM 660 C C . ILE A 1 85 ? 6.124 -7.123 -0.296 1.00 97.06 85 ILE A C 1
ATOM 662 O O . ILE A 1 85 ? 7.099 -6.693 -0.912 1.00 97.06 85 ILE A O 1
ATOM 666 N N . PRO A 1 86 ? 5.794 -8.429 -0.366 1.00 97.12 86 PRO A N 1
ATOM 667 C CA . PRO A 1 86 ? 6.578 -9.374 -1.167 1.00 97.12 86 PRO A CA 1
ATOM 668 C C . PRO A 1 86 ? 6.505 -9.083 -2.675 1.00 97.12 86 PRO A C 1
ATOM 670 O O . PRO A 1 86 ? 7.469 -9.320 -3.408 1.00 97.12 86 PRO A O 1
ATOM 673 N N . ALA A 1 87 ? 5.388 -8.532 -3.158 1.00 96.38 87 ALA A N 1
ATOM 674 C CA . ALA A 1 87 ? 5.263 -8.111 -4.550 1.00 96.38 87 ALA A CA 1
ATOM 675 C C . ALA A 1 87 ? 6.124 -6.866 -4.852 1.00 96.38 87 ALA A C 1
ATOM 677 O O . ALA A 1 87 ? 6.771 -6.812 -5.900 1.00 96.38 87 ALA A O 1
ATOM 678 N N . LEU A 1 88 ? 6.197 -5.909 -3.920 1.00 95.69 88 LEU A N 1
ATOM 679 C CA . LEU A 1 88 ? 7.108 -4.763 -3.984 1.00 95.69 88 LEU A CA 1
ATOM 680 C C . LEU A 1 88 ? 8.570 -5.210 -3.987 1.00 95.69 88 LEU A C 1
ATOM 682 O O . LEU A 1 88 ? 9.321 -4.739 -4.831 1.00 95.69 88 LEU A O 1
ATOM 686 N N . ASP A 1 89 ? 8.950 -6.149 -3.119 1.00 93.50 89 ASP A N 1
ATOM 687 C CA . ASP A 1 89 ? 10.308 -6.710 -3.050 1.00 93.50 89 ASP A CA 1
ATOM 688 C C . ASP A 1 89 ? 10.725 -7.415 -4.353 1.00 93.50 89 ASP A C 1
ATOM 690 O O . ASP A 1 89 ? 11.836 -7.260 -4.867 1.00 93.50 89 ASP A O 1
ATOM 694 N N . THR A 1 90 ? 9.786 -8.144 -4.958 1.00 94.38 90 THR A N 1
ATOM 695 C CA . THR A 1 90 ? 10.012 -8.797 -6.251 1.00 94.38 90 THR A CA 1
ATOM 696 C C . THR A 1 90 ? 10.228 -7.770 -7.366 1.00 94.38 90 THR A C 1
ATOM 698 O O . THR A 1 90 ? 11.133 -7.921 -8.192 1.00 94.38 90 THR A O 1
ATOM 701 N N . LEU A 1 91 ? 9.403 -6.719 -7.422 1.00 93.75 91 LEU A N 1
ATOM 702 C CA . LEU A 1 91 ? 9.516 -5.689 -8.455 1.00 93.75 91 LEU A CA 1
ATOM 703 C C . LEU A 1 91 ? 10.739 -4.795 -8.248 1.00 93.75 91 LEU A C 1
ATOM 705 O O . LEU A 1 91 ? 11.407 -4.460 -9.223 1.00 93.75 91 LEU A O 1
ATOM 709 N N . SER A 1 92 ? 11.051 -4.435 -7.007 1.00 91.19 92 SER A N 1
ATOM 710 C CA . SER A 1 92 ? 12.218 -3.623 -6.670 1.00 91.19 92 SER A CA 1
ATOM 711 C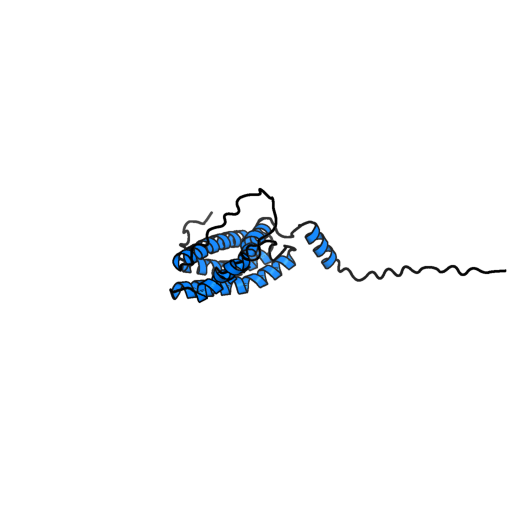 C . SER A 1 92 ? 13.508 -4.352 -7.051 1.00 91.19 92 SER A C 1
ATOM 713 O O . SER A 1 92 ? 14.353 -3.779 -7.734 1.00 91.19 92 SER A O 1
ATOM 715 N N . SER A 1 93 ? 13.601 -5.652 -6.755 1.00 89.19 93 SER A N 1
ATOM 716 C CA . SER A 1 93 ? 14.714 -6.508 -7.174 1.00 89.19 93 SER A CA 1
ATOM 717 C C . SER A 1 93 ? 14.826 -6.606 -8.694 1.00 89.19 93 SER A C 1
ATOM 719 O O . SER A 1 93 ? 15.924 -6.572 -9.250 1.00 89.19 93 SER A O 1
ATOM 721 N N . LYS A 1 94 ? 13.685 -6.716 -9.387 1.00 90.88 94 LYS A N 1
ATOM 722 C CA . LYS A 1 94 ? 13.643 -6.778 -10.851 1.00 90.88 94 LYS A CA 1
ATOM 723 C C . LYS A 1 94 ? 14.126 -5.480 -11.493 1.00 90.88 94 LYS A C 1
ATOM 725 O O . LYS A 1 94 ? 14.824 -5.548 -12.504 1.00 90.88 94 LYS A O 1
ATOM 730 N N . TYR A 1 95 ? 13.735 -4.336 -10.935 1.00 89.75 95 TYR A N 1
ATOM 731 C CA . TYR A 1 95 ? 14.019 -3.032 -11.526 1.00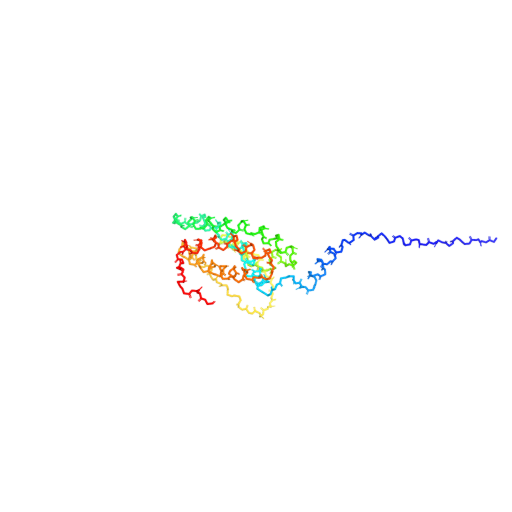 89.75 95 TYR A CA 1
ATOM 732 C C . TYR A 1 95 ? 15.164 -2.258 -10.866 1.00 89.75 95 TYR A C 1
ATOM 734 O O . TYR A 1 95 ? 15.419 -1.111 -11.247 1.00 89.75 95 TYR A O 1
ATOM 742 N N . TYR A 1 96 ? 15.878 -2.900 -9.941 1.00 87.25 96 TYR A N 1
ATOM 743 C CA . TYR A 1 96 ? 17.030 -2.350 -9.228 1.00 87.25 96 TYR A CA 1
ATOM 744 C C . TYR A 1 96 ? 16.685 -1.094 -8.418 1.00 87.25 96 TYR A C 1
ATOM 746 O O . TYR A 1 96 ? 17.429 -0.120 -8.393 1.00 87.25 96 TYR A O 1
ATOM 754 N N . VAL A 1 97 ? 15.526 -1.118 -7.759 1.00 87.44 97 VAL A N 1
ATOM 755 C CA . VAL A 1 97 ? 15.124 -0.099 -6.786 1.00 87.44 97 VAL A CA 1
ATOM 756 C C . VAL A 1 97 ? 15.438 -0.620 -5.388 1.00 87.44 97 VAL A C 1
ATOM 758 O O . VAL A 1 97 ? 15.163 -1.777 -5.077 1.00 87.44 97 VAL A O 1
ATOM 761 N N . VAL A 1 98 ? 16.003 0.224 -4.527 1.00 85.81 98 VAL A N 1
ATOM 762 C CA . VAL A 1 98 ? 16.292 -0.150 -3.137 1.00 85.81 98 VAL A CA 1
ATOM 763 C C . VAL A 1 98 ? 14.982 -0.321 -2.365 1.00 85.81 98 VAL A C 1
ATOM 765 O O . VAL A 1 98 ? 14.217 0.631 -2.207 1.00 85.81 98 VAL A O 1
ATOM 768 N N . PHE A 1 99 ? 14.736 -1.532 -1.867 1.00 86.62 99 PHE A N 1
ATOM 769 C CA . PHE A 1 99 ? 13.604 -1.860 -1.005 1.00 86.62 99 PHE A CA 1
ATOM 770 C C . PHE A 1 99 ? 14.043 -2.874 0.069 1.00 86.62 99 PHE A C 1
ATOM 772 O O . PHE A 1 99 ? 14.781 -3.801 -0.264 1.00 86.62 99 PHE A O 1
ATOM 779 N N . PRO A 1 100 ? 13.609 -2.741 1.337 1.00 85.88 100 PRO A N 1
ATOM 780 C CA . PRO A 1 100 ? 12.837 -1.630 1.897 1.00 85.88 100 PRO A CA 1
ATOM 781 C C . PRO A 1 100 ? 13.553 -0.283 1.747 1.00 85.88 100 PRO A C 1
ATOM 783 O O . PRO A 1 100 ? 14.783 -0.229 1.748 1.00 85.88 100 PRO A O 1
ATOM 786 N N . VAL A 1 101 ? 12.787 0.801 1.605 1.00 83.69 101 VAL A N 1
ATOM 787 C CA . VAL A 1 101 ? 13.358 2.149 1.481 1.00 83.69 101 VAL A CA 1
ATOM 788 C C . VAL A 1 101 ? 14.180 2.455 2.736 1.00 83.69 101 VAL A C 1
ATOM 790 O O . VAL A 1 101 ? 13.729 2.251 3.868 1.00 83.69 101 VAL A O 1
ATOM 793 N N . LEU A 1 102 ? 15.420 2.903 2.542 1.00 77.56 102 LEU A N 1
ATOM 794 C CA . LEU A 1 102 ? 16.314 3.232 3.648 1.00 77.56 102 LEU A CA 1
ATOM 795 C C . LEU A 1 102 ? 15.724 4.383 4.463 1.00 77.56 102 LEU A C 1
ATOM 797 O O . LEU A 1 102 ? 15.266 5.369 3.897 1.00 77.56 102 LEU A O 1
ATOM 801 N N . ARG A 1 103 ? 15.779 4.267 5.795 1.00 78.44 103 ARG A N 1
ATOM 802 C CA . ARG A 1 103 ? 15.228 5.263 6.734 1.00 78.44 103 ARG A CA 1
ATOM 803 C C . ARG A 1 103 ? 13.720 5.507 6.588 1.00 78.44 103 ARG A C 1
ATOM 805 O O . ARG A 1 103 ? 13.226 6.499 7.108 1.00 78.44 103 ARG A O 1
ATOM 812 N N . ALA A 1 104 ? 12.997 4.601 5.926 1.00 84.19 104 ALA A N 1
ATOM 813 C CA . ALA A 1 104 ? 11.545 4.574 5.994 1.00 84.19 104 ALA A CA 1
ATOM 814 C C . ALA A 1 104 ? 11.087 4.535 7.455 1.00 84.19 104 ALA A C 1
ATOM 816 O O . ALA A 1 104 ? 11.641 3.777 8.263 1.00 84.19 104 ALA A O 1
ATOM 817 N N . GLU A 1 105 ? 10.076 5.342 7.766 1.00 85.94 105 GLU A N 1
ATOM 818 C CA . GLU A 1 105 ? 9.470 5.369 9.087 1.00 85.94 105 GLU A CA 1
ATOM 819 C C . GLU A 1 105 ? 8.960 3.973 9.465 1.00 85.94 105 GLU A C 1
ATOM 821 O O . GLU A 1 105 ? 8.460 3.205 8.637 1.00 85.94 105 GLU A O 1
ATOM 826 N N . ARG A 1 106 ? 9.124 3.620 10.739 1.00 88.19 106 ARG A N 1
ATOM 827 C CA . ARG A 1 106 ? 8.603 2.378 11.301 1.00 88.19 106 ARG A CA 1
ATOM 828 C C . ARG A 1 106 ? 7.583 2.720 12.359 1.00 88.19 106 ARG A C 1
ATOM 830 O O . ARG A 1 106 ? 7.804 3.614 13.174 1.00 88.19 106 ARG A O 1
ATOM 837 N N . PHE A 1 107 ? 6.481 1.984 12.341 1.00 89.75 107 PHE A N 1
ATOM 838 C CA . PHE A 1 107 ? 5.484 2.124 13.377 1.00 89.75 107 PHE A CA 1
ATOM 839 C C . PHE A 1 107 ? 6.067 1.625 14.701 1.00 89.75 107 PHE A C 1
ATOM 841 O O . PHE A 1 107 ? 6.553 0.497 14.801 1.00 89.75 107 PHE A O 1
ATOM 848 N N . HIS A 1 108 ? 5.995 2.472 15.721 1.00 86.12 108 HIS A N 1
ATOM 849 C CA . HIS A 1 108 ? 6.328 2.116 17.091 1.00 86.12 108 HIS A CA 1
ATOM 850 C C . HIS A 1 108 ? 5.085 2.349 17.931 1.00 86.12 108 HIS A C 1
ATOM 852 O O . HIS A 1 108 ? 4.613 3.482 18.036 1.00 86.12 108 HIS A O 1
ATOM 858 N N . SER A 1 109 ? 4.553 1.288 18.534 1.00 81.81 109 SER A N 1
ATOM 859 C CA . SER A 1 109 ? 3.408 1.433 19.423 1.00 81.81 109 SER A CA 1
ATOM 860 C C . SER A 1 109 ? 3.769 2.306 20.634 1.00 81.81 109 SER A C 1
ATOM 862 O O . SER A 1 109 ? 4.928 2.299 21.068 1.00 81.81 109 SER A O 1
ATOM 864 N N . PRO A 1 110 ? 2.807 3.051 21.208 1.00 76.31 110 PRO A N 1
ATOM 865 C CA . PRO A 1 110 ? 3.058 3.900 22.371 1.00 76.31 110 PRO A CA 1
ATOM 866 C C . PRO A 1 110 ? 3.720 3.152 23.538 1.00 76.31 110 PRO A C 1
ATOM 868 O O . PRO A 1 110 ? 4.610 3.698 24.184 1.00 76.31 110 PRO A O 1
ATOM 871 N N . GLU A 1 111 ? 3.368 1.879 23.757 1.00 71.88 111 GLU A N 1
ATOM 872 C CA . GLU A 1 111 ? 4.006 1.026 24.770 1.00 71.88 111 GLU A CA 1
ATOM 873 C C . GLU A 1 111 ? 5.499 0.741 24.510 1.00 71.88 111 GLU A C 1
ATOM 875 O O . GLU A 1 111 ? 6.274 0.595 25.457 1.00 71.88 111 GLU A O 1
ATOM 880 N N . ASN A 1 112 ? 5.927 0.722 23.246 1.00 61.97 112 ASN A N 1
ATOM 881 C CA . ASN A 1 112 ? 7.321 0.503 22.861 1.00 61.97 112 ASN A CA 1
ATOM 882 C C . ASN A 1 112 ? 8.126 1.812 22.805 1.00 61.97 112 ASN A C 1
ATOM 884 O O . ASN A 1 112 ? 9.347 1.788 22.954 1.00 61.97 112 ASN A O 1
ATOM 888 N N . GLN A 1 113 ? 7.468 2.964 22.636 1.00 58.44 113 GLN A N 1
ATOM 889 C CA . GLN A 1 113 ? 8.132 4.274 22.624 1.00 58.44 113 GLN A CA 1
ATOM 890 C C . GLN A 1 113 ? 8.679 4.669 24.003 1.00 58.44 113 GLN A C 1
ATOM 892 O O . GLN A 1 113 ? 9.732 5.301 24.089 1.00 58.44 113 GLN A O 1
ATOM 897 N N . THR A 1 114 ? 8.027 4.251 25.093 1.00 54.41 114 THR A N 1
ATOM 898 C CA . THR A 1 114 ? 8.537 4.452 26.461 1.00 54.41 114 THR A CA 1
ATOM 899 C C . THR A 1 114 ? 9.857 3.725 26.732 1.00 54.41 114 THR A C 1
ATOM 901 O O . THR A 1 114 ? 10.656 4.223 27.515 1.00 54.41 114 THR A O 1
ATOM 904 N N . ALA A 1 115 ? 10.137 2.610 26.049 1.00 51.19 115 ALA A N 1
ATOM 905 C CA . ALA A 1 115 ? 11.382 1.854 26.221 1.00 51.19 115 ALA A CA 1
ATOM 906 C C . ALA A 1 115 ? 12.583 2.445 25.453 1.00 51.19 115 ALA A C 1
ATOM 908 O O . ALA A 1 115 ? 13.725 2.149 25.789 1.00 51.19 115 ALA A O 1
ATOM 909 N N . LEU A 1 116 ? 12.344 3.287 24.439 1.00 51.19 116 LEU A N 1
ATOM 910 C CA . LEU A 1 116 ? 13.393 3.910 23.614 1.00 51.19 116 LEU A CA 1
ATOM 911 C C . LEU A 1 116 ? 13.846 5.283 24.136 1.00 51.19 116 LEU A C 1
ATOM 913 O O . LEU A 1 116 ? 14.897 5.778 23.733 1.00 51.19 116 LEU A O 1
ATOM 917 N N . ARG A 1 117 ? 13.067 5.909 25.028 1.00 44.16 117 ARG A N 1
ATOM 918 C CA . ARG A 1 117 ? 13.413 7.210 25.632 1.00 44.16 117 ARG A CA 1
ATOM 919 C C . ARG A 1 117 ? 14.404 7.090 26.792 1.00 44.16 117 ARG A C 1
ATOM 921 O O . ARG A 1 117 ? 15.085 8.066 27.075 1.00 44.16 117 ARG A O 1
ATOM 928 N N . ASP A 1 118 ? 14.534 5.909 27.396 1.00 42.00 118 ASP A N 1
ATOM 929 C CA . ASP A 1 118 ? 15.425 5.662 28.544 1.00 42.00 118 ASP A CA 1
ATOM 930 C C . ASP A 1 118 ? 16.879 5.334 28.141 1.00 42.00 118 ASP A C 1
ATOM 932 O O . ASP A 1 118 ? 17.754 5.192 28.988 1.00 42.00 118 ASP A O 1
ATOM 936 N N . THR A 1 119 ? 17.168 5.220 26.838 1.00 48.53 119 THR A N 1
ATOM 937 C CA . THR A 1 119 ? 18.513 4.904 26.317 1.00 48.53 119 THR A CA 1
ATOM 938 C C . THR A 1 119 ? 19.172 6.058 25.563 1.00 48.53 119 THR A C 1
ATOM 940 O O . THR A 1 119 ? 20.195 5.852 24.916 1.00 48.53 119 THR A O 1
ATOM 943 N N . SER A 1 120 ? 18.599 7.262 25.613 1.00 46.19 120 SER A N 1
ATOM 944 C CA . SER A 1 120 ? 19.112 8.427 24.885 1.00 46.19 120 SER A CA 1
ATOM 945 C C . SER A 1 120 ? 19.529 9.549 25.838 1.00 46.19 120 SER A C 1
ATOM 947 O O . SER A 1 120 ? 19.106 10.691 25.688 1.00 46.19 120 SER A O 1
ATOM 949 N N . GLU A 1 121 ? 20.383 9.227 26.810 1.00 52.03 121 GLU A N 1
ATOM 950 C CA . GLU A 1 121 ? 21.263 10.211 27.441 1.00 52.03 121 GLU A CA 1
ATOM 951 C C . GLU A 1 121 ? 22.686 10.006 26.913 1.00 52.03 121 GLU A C 1
ATOM 953 O O . GLU A 1 121 ? 23.187 8.882 26.878 1.00 52.03 121 GLU A O 1
ATOM 958 N N . THR A 1 122 ? 23.342 11.120 26.571 1.00 44.25 122 THR A N 1
ATOM 959 C CA . THR A 1 122 ? 24.700 11.275 26.004 1.00 44.25 122 THR A CA 1
ATOM 960 C C . TH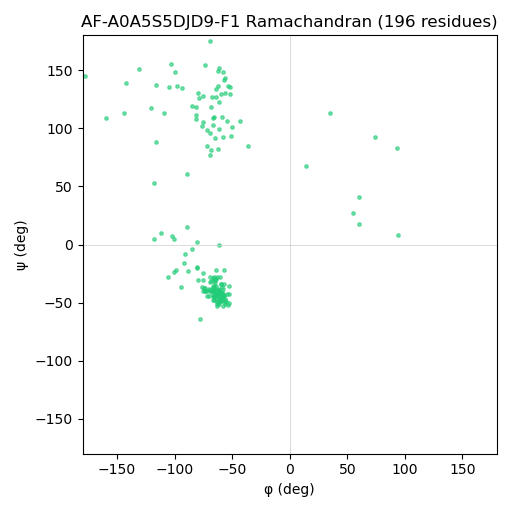R A 1 122 ? 24.756 11.327 24.470 1.00 44.25 122 THR A C 1
ATOM 962 O O . THR A 1 122 ? 25.030 10.335 23.810 1.00 44.25 122 THR A O 1
ATOM 965 N N . ASP A 1 123 ? 24.515 12.501 23.879 1.00 40.00 123 ASP A N 1
ATOM 966 C CA . ASP A 1 123 ? 25.618 13.290 23.306 1.00 40.00 123 ASP A CA 1
ATOM 967 C C . ASP A 1 123 ? 25.150 14.628 22.715 1.00 40.00 123 ASP A C 1
ATOM 969 O O . ASP A 1 123 ? 24.045 14.777 22.194 1.00 40.00 123 ASP A O 1
ATOM 973 N N . MET A 1 124 ? 26.019 15.624 22.870 1.00 51.59 124 MET A N 1
ATOM 974 C CA . MET A 1 124 ? 25.801 17.025 22.535 1.00 51.59 124 MET A CA 1
ATOM 975 C C . MET A 1 124 ? 25.810 17.319 21.027 1.00 51.59 124 MET A C 1
ATOM 977 O O . MET A 1 124 ? 26.537 16.702 20.255 1.00 51.59 124 MET A O 1
ATOM 981 N N . ASP A 1 125 ? 25.100 18.402 20.699 1.00 48.97 125 ASP A N 1
ATOM 982 C CA . ASP A 1 125 ? 25.311 19.300 19.559 1.00 48.97 125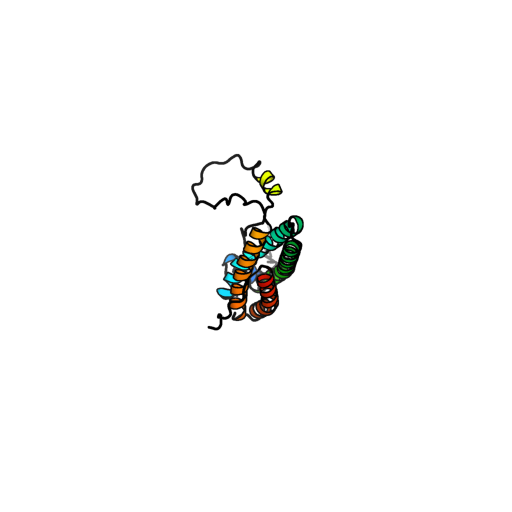 ASP A CA 1
ATOM 983 C C . ASP A 1 125 ? 24.910 18.791 18.160 1.00 48.97 125 ASP A C 1
ATOM 985 O O . ASP A 1 125 ? 25.698 18.212 17.409 1.00 48.97 125 ASP A O 1
ATOM 989 N N . ARG A 1 126 ? 23.663 19.097 17.771 1.00 44.84 126 ARG A N 1
ATOM 990 C CA . ARG A 1 126 ? 23.289 19.365 16.373 1.00 44.84 126 ARG A CA 1
ATOM 991 C C . ARG A 1 126 ? 21.981 20.153 16.294 1.00 44.84 126 ARG A C 1
ATOM 993 O O . ARG A 1 126 ? 20.899 19.620 16.516 1.00 44.84 126 ARG A O 1
ATOM 1000 N N . THR A 1 127 ? 22.085 21.418 15.907 1.00 46.03 127 THR A N 1
ATOM 1001 C CA . THR A 1 127 ? 21.015 22.182 15.259 1.00 46.03 127 THR A CA 1
ATOM 1002 C C . THR A 1 127 ? 20.792 21.621 13.855 1.00 46.03 127 THR A C 1
ATOM 1004 O O . THR A 1 127 ? 21.504 21.983 12.923 1.00 46.03 127 THR A O 1
ATOM 1007 N N . VAL A 1 128 ? 19.815 20.726 13.695 1.00 42.16 128 VAL A N 1
ATOM 1008 C CA . VAL A 1 128 ? 19.216 20.399 12.394 1.00 42.16 128 VAL A CA 1
ATOM 1009 C C . VAL A 1 128 ? 17.732 20.128 12.617 1.00 42.16 128 VAL A C 1
ATOM 1011 O O . VAL A 1 128 ? 17.381 19.181 13.308 1.00 42.16 128 VAL A O 1
ATOM 1014 N N . GLU A 1 129 ? 16.935 21.036 12.059 1.00 37.81 129 GLU A N 1
ATOM 1015 C CA . GLU A 1 129 ? 15.540 20.935 11.619 1.00 37.81 129 GLU A CA 1
ATOM 1016 C C . GLU A 1 129 ? 14.594 20.052 12.437 1.00 37.81 129 GLU A C 1
ATOM 1018 O O . GLU A 1 129 ? 14.684 18.829 12.460 1.00 37.81 129 GLU A O 1
ATOM 1023 N N . GLU A 1 130 ? 13.639 20.749 13.052 1.00 37.31 130 GLU A N 1
ATOM 1024 C CA . GLU A 1 130 ? 12.393 20.291 13.652 1.00 37.31 130 GLU A CA 1
ATOM 1025 C C . GLU A 1 130 ? 11.760 19.133 12.865 1.00 37.31 130 GLU A C 1
ATOM 1027 O O . GLU A 1 130 ? 10.868 19.305 12.038 1.00 37.31 130 GLU A O 1
ATOM 1032 N N . SER A 1 131 ? 12.204 17.909 13.157 1.00 36.44 131 SER A N 1
ATOM 1033 C CA . SER A 1 131 ? 11.340 16.749 13.055 1.00 36.44 131 SER A CA 1
ATOM 1034 C C . SER A 1 131 ? 10.197 17.049 14.005 1.00 36.44 131 SER A C 1
ATOM 1036 O O . SER A 1 131 ? 10.415 17.097 15.220 1.00 36.44 131 SER A O 1
ATOM 1038 N N . THR A 1 132 ? 9.016 17.315 13.460 1.00 36.16 132 THR A N 1
ATOM 1039 C CA . THR A 1 132 ? 7.766 17.323 14.206 1.00 36.16 132 THR A CA 1
ATOM 1040 C C . THR A 1 132 ? 7.695 16.009 14.975 1.00 36.16 132 THR A C 1
ATOM 1042 O O . THR A 1 132 ? 7.281 14.979 14.447 1.00 36.16 132 THR A O 1
ATOM 1045 N N . GLN A 1 133 ? 8.165 16.030 16.225 1.00 38.56 133 GLN A N 1
ATOM 1046 C CA . GLN A 1 133 ? 7.721 15.120 17.262 1.00 38.56 133 GLN A CA 1
ATOM 1047 C C . GLN A 1 133 ? 6.242 15.432 17.415 1.00 38.56 133 GLN A C 1
ATOM 1049 O O . GLN A 1 133 ? 5.848 16.225 18.271 1.00 38.56 133 GLN A O 1
ATOM 1054 N N . ASP A 1 134 ? 5.435 14.850 16.529 1.00 38.41 134 ASP A N 1
ATOM 1055 C CA . ASP A 1 134 ? 4.017 14.715 16.763 1.00 38.41 134 ASP A CA 1
ATOM 1056 C C . ASP A 1 134 ? 3.924 14.007 18.108 1.00 38.41 134 ASP A C 1
ATOM 1058 O O . ASP A 1 134 ? 4.295 12.841 18.268 1.00 38.41 134 ASP A O 1
ATOM 1062 N N . GLN A 1 135 ? 3.536 14.780 19.120 1.00 42.03 135 GLN A N 1
ATOM 1063 C CA . GLN A 1 135 ? 2.970 14.264 20.350 1.00 42.03 135 GLN A CA 1
ATOM 1064 C C . GLN A 1 135 ? 1.996 13.183 19.912 1.00 42.03 135 GLN A C 1
ATOM 1066 O O . GLN A 1 135 ? 0.980 13.526 19.314 1.00 42.03 135 GLN A O 1
ATOM 1071 N N . ALA A 1 136 ? 2.358 11.911 20.116 1.00 50.31 136 ALA A N 1
ATOM 1072 C CA . ALA A 1 136 ? 1.574 10.774 19.668 1.00 50.31 136 ALA A CA 1
ATOM 1073 C C . ALA A 1 136 ? 0.138 10.993 20.142 1.00 50.31 136 ALA A C 1
ATOM 1075 O O . ALA A 1 136 ? -0.168 10.843 21.329 1.00 50.31 136 ALA A O 1
ATOM 1076 N N . THR A 1 137 ? -0.723 11.443 19.231 1.00 60.75 137 THR A N 1
ATOM 1077 C CA . THR A 1 137 ? -2.131 11.619 19.530 1.00 60.75 137 THR A CA 1
ATOM 1078 C C . THR A 1 137 ? -2.614 10.229 19.888 1.00 60.75 137 THR A C 1
ATOM 1080 O O . THR A 1 137 ? -2.366 9.261 19.165 1.00 60.75 137 THR A O 1
ATOM 1083 N N . ALA A 1 138 ? -3.173 10.097 21.091 1.00 78.12 138 ALA A N 1
ATOM 1084 C CA . ALA A 1 138 ? -3.612 8.805 21.584 1.00 78.12 138 ALA A CA 1
ATOM 1085 C C . ALA A 1 138 ? -4.518 8.156 20.532 1.00 78.12 138 ALA A C 1
ATOM 1087 O O . ALA A 1 138 ? -5.375 8.825 19.955 1.00 78.12 138 ALA A O 1
ATOM 1088 N N . TYR A 1 139 ? -4.300 6.868 20.269 1.00 88.19 139 TYR A N 1
ATOM 1089 C CA . TYR A 1 139 ? -5.055 6.133 19.263 1.00 88.19 139 TYR A CA 1
ATOM 1090 C C . TYR A 1 139 ? -6.566 6.293 19.476 1.00 88.19 139 TYR A C 1
ATOM 1092 O O . TYR A 1 139 ? -7.075 6.040 20.572 1.00 88.19 139 TYR A O 1
ATOM 1100 N N . THR A 1 140 ? -7.278 6.651 18.408 1.00 93.94 140 THR A N 1
ATOM 1101 C CA . THR A 1 140 ? -8.739 6.593 18.348 1.00 93.94 140 THR A CA 1
ATOM 1102 C C . THR A 1 140 ? -9.185 5.898 17.068 1.00 93.94 140 THR A C 1
ATOM 1104 O O . THR A 1 140 ? -8.515 5.960 16.036 1.00 93.94 140 THR A O 1
ATOM 1107 N N . ASP A 1 141 ? -10.348 5.257 17.135 1.00 94.94 141 ASP A N 1
ATOM 1108 C CA . ASP A 1 141 ? -11.002 4.628 15.989 1.00 94.94 141 ASP A CA 1
ATOM 1109 C C . ASP A 1 141 ? -11.198 5.626 14.827 1.00 94.94 141 ASP A C 1
ATOM 1111 O O . ASP A 1 141 ? -10.908 5.303 13.674 1.00 94.94 141 ASP A O 1
ATOM 1115 N N . ASP A 1 142 ? -11.614 6.859 15.136 1.00 94.38 142 ASP A N 1
ATOM 1116 C CA . ASP A 1 142 ? -11.864 7.910 14.142 1.00 94.38 142 ASP A CA 1
ATOM 1117 C C . ASP A 1 142 ? -10.570 8.421 13.496 1.00 94.38 142 ASP A C 1
ATOM 1119 O O . ASP A 1 142 ? -10.501 8.544 12.271 1.00 94.38 142 ASP A O 1
ATOM 1123 N N . SER A 1 143 ? -9.520 8.675 14.289 1.00 93.50 143 SER A N 1
ATOM 1124 C CA . SER A 1 143 ? -8.222 9.108 13.752 1.00 93.50 143 SER A CA 1
ATOM 1125 C C . SER A 1 143 ? -7.594 8.031 12.870 1.00 93.50 143 SER A C 1
ATOM 1127 O O . SER A 1 143 ? -6.986 8.346 11.850 1.00 93.50 143 SER A O 1
ATOM 1129 N N . TYR A 1 144 ? -7.776 6.754 13.220 1.00 95.69 144 TYR A N 1
ATOM 1130 C CA . TYR A 1 144 ? -7.316 5.647 12.389 1.00 95.69 144 TYR A CA 1
ATOM 1131 C C . TYR A 1 144 ? -8.073 5.568 11.058 1.00 95.69 144 TYR A C 1
ATOM 1133 O O . TYR A 1 144 ? -7.447 5.416 10.012 1.00 95.69 144 TYR A O 1
ATOM 1141 N N . LEU A 1 145 ? -9.403 5.716 11.056 1.00 96.12 145 LEU A N 1
ATOM 1142 C CA . LEU A 1 145 ? -10.171 5.731 9.805 1.00 96.12 145 LEU A CA 1
ATOM 1143 C C . LEU A 1 145 ? -9.773 6.898 8.897 1.00 96.12 145 LEU A C 1
ATOM 1145 O O . LEU A 1 145 ? -9.594 6.692 7.698 1.00 96.12 145 LEU A O 1
ATOM 1149 N N . GLN A 1 146 ? -9.582 8.095 9.459 1.00 95.44 146 GLN A N 1
ATOM 1150 C CA . GLN A 1 146 ? -9.113 9.261 8.705 1.00 95.44 146 GLN A CA 1
ATOM 1151 C C . GLN A 1 146 ? -7.718 9.036 8.113 1.00 95.44 146 GLN A C 1
ATOM 1153 O O . GLN A 1 146 ? -7.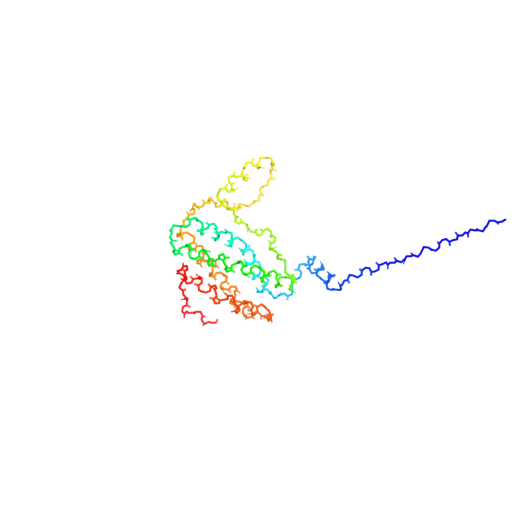493 9.350 6.943 1.00 95.44 146 GLN A O 1
ATOM 1158 N N . HIS A 1 147 ? -6.806 8.439 8.888 1.00 95.44 147 HIS A N 1
ATOM 1159 C CA . HIS A 1 147 ? -5.479 8.037 8.414 1.00 95.44 147 HIS A CA 1
ATOM 1160 C C . HIS A 1 147 ? -5.577 7.070 7.231 1.00 95.44 147 HIS A C 1
ATOM 1162 O O . HIS A 1 147 ? -5.038 7.342 6.161 1.00 95.44 147 HIS A O 1
ATOM 1168 N N . VAL A 1 148 ? -6.337 5.979 7.377 1.00 96.88 148 VAL A N 1
ATOM 1169 C CA . VAL A 1 148 ? -6.511 4.981 6.308 1.00 96.88 148 VAL A CA 1
ATOM 1170 C C . VAL A 1 148 ? -7.147 5.604 5.069 1.00 96.88 148 VAL A C 1
ATOM 1172 O O . VAL A 1 148 ? -6.725 5.311 3.951 1.00 96.88 148 VAL A O 1
ATOM 1175 N N . GLN A 1 149 ? -8.141 6.478 5.232 1.00 95.81 149 GLN A N 1
ATOM 1176 C CA . GLN A 1 149 ? -8.760 7.194 4.120 1.00 95.81 149 GLN A CA 1
ATOM 1177 C C . GLN A 1 149 ? -7.735 8.062 3.374 1.00 95.81 149 GLN A C 1
ATOM 1179 O O . GLN A 1 149 ? -7.688 8.032 2.143 1.00 95.81 149 GLN A O 1
ATOM 1184 N N . HIS A 1 150 ? -6.913 8.817 4.102 1.00 95.81 150 HIS A N 1
ATOM 1185 C CA . HIS A 1 150 ? -5.879 9.670 3.523 1.00 95.81 150 HIS A CA 1
ATOM 1186 C C . HIS A 1 150 ? -4.819 8.854 2.773 1.00 95.81 150 HIS A C 1
ATOM 1188 O O . HIS A 1 150 ? -4.569 9.089 1.589 1.00 95.81 150 HIS A O 1
ATOM 1194 N N . GLU A 1 151 ? -4.241 7.848 3.426 1.00 95.81 151 GLU A N 1
ATOM 1195 C CA . GLU A 1 151 ? -3.167 7.044 2.844 1.00 95.81 151 GLU A CA 1
ATOM 1196 C C . GLU A 1 151 ? -3.662 6.190 1.673 1.00 95.81 151 GLU A C 1
ATOM 1198 O O . GLU A 1 151 ? -3.002 6.113 0.635 1.00 95.81 151 GLU A O 1
ATOM 1203 N N . SER A 1 152 ? -4.868 5.619 1.754 1.00 95.81 152 SER A N 1
ATOM 1204 C CA . SER A 1 152 ? -5.451 4.897 0.615 1.00 95.81 152 SER A CA 1
ATOM 1205 C C . SER A 1 152 ? -5.729 5.815 -0.579 1.00 95.81 152 SER A C 1
ATOM 1207 O O . SER A 1 152 ? -5.581 5.368 -1.715 1.00 95.81 152 SER A O 1
ATOM 1209 N N . ALA A 1 153 ? -6.039 7.101 -0.371 1.00 95.31 153 ALA A N 1
ATOM 1210 C CA . ALA A 1 153 ? -6.140 8.071 -1.463 1.00 95.31 153 ALA A CA 1
ATOM 1211 C C . ALA A 1 153 ? -4.783 8.316 -2.146 1.00 95.31 153 ALA A C 1
ATOM 1213 O O . ALA A 1 153 ? -4.713 8.302 -3.378 1.00 95.31 153 ALA A O 1
ATOM 1214 N N . ILE A 1 154 ? -3.709 8.473 -1.363 1.00 95.88 154 ILE A N 1
ATOM 1215 C CA . ILE A 1 154 ? -2.340 8.633 -1.882 1.00 95.88 154 ILE A CA 1
ATOM 1216 C C . ILE A 1 154 ? -1.925 7.396 -2.679 1.00 95.88 154 ILE A C 1
ATOM 1218 O O . ILE A 1 154 ? -1.492 7.507 -3.827 1.00 95.88 154 ILE A O 1
ATOM 1222 N N . VAL A 1 155 ? -2.084 6.202 -2.103 1.00 96.38 155 VAL A N 1
ATOM 1223 C CA . VAL A 1 155 ? -1.713 4.946 -2.769 1.00 96.38 155 VAL A CA 1
ATOM 1224 C C . VAL A 1 155 ? -2.533 4.747 -4.040 1.00 96.38 155 VAL A C 1
ATOM 1226 O O . VAL A 1 155 ? -1.987 4.332 -5.061 1.00 96.38 155 VAL A O 1
ATOM 1229 N N . LYS A 1 156 ? -3.824 5.091 -4.016 1.00 95.75 156 LYS A N 1
ATOM 1230 C CA . LYS A 1 156 ? -4.692 5.046 -5.195 1.00 95.75 156 LYS A CA 1
ATOM 1231 C C . LYS A 1 156 ? -4.164 5.948 -6.316 1.00 95.75 156 LYS A C 1
ATOM 1233 O O . LYS A 1 156 ? -4.055 5.471 -7.443 1.00 95.75 156 LYS A O 1
ATOM 1238 N N . ASP A 1 157 ? -3.800 7.202 -6.031 1.00 95.81 157 ASP A N 1
ATOM 1239 C CA . ASP A 1 157 ? -3.199 8.110 -7.028 1.00 95.81 157 ASP A CA 1
ATOM 1240 C C . ASP A 1 157 ? -1.905 7.530 -7.616 1.00 95.81 157 ASP A C 1
ATOM 1242 O O . ASP A 1 157 ? -1.736 7.473 -8.837 1.00 95.81 157 ASP A O 1
ATOM 1246 N N . GLN A 1 158 ? -1.021 7.011 -6.761 1.00 96.81 158 GLN A N 1
ATOM 1247 C CA . GLN A 1 158 ? 0.231 6.409 -7.216 1.00 96.81 158 GLN A CA 1
ATOM 1248 C C . GLN A 1 158 ? -0.010 5.178 -8.099 1.00 96.81 158 GLN A C 1
ATOM 1250 O O . GLN A 1 158 ? 0.625 5.044 -9.143 1.00 96.81 158 GLN A O 1
ATOM 1255 N N . LEU A 1 159 ? -0.967 4.311 -7.754 1.00 96.31 159 LEU A N 1
ATOM 1256 C CA . LEU A 1 159 ? -1.340 3.165 -8.590 1.00 96.31 159 LEU A CA 1
ATOM 1257 C C . LEU A 1 159 ? -1.986 3.602 -9.915 1.00 96.31 159 LEU A C 1
ATOM 1259 O O . LEU A 1 159 ? -1.712 2.994 -10.949 1.00 96.31 159 LEU A O 1
ATOM 1263 N N . TYR A 1 160 ? -2.787 4.673 -9.931 1.00 95.50 160 TYR A N 1
ATOM 1264 C CA . TYR A 1 160 ? -3.321 5.237 -11.176 1.00 95.50 160 TYR A CA 1
ATOM 1265 C C . TYR A 1 160 ? -2.207 5.741 -12.096 1.00 95.50 160 TYR A C 1
ATOM 1267 O O . TYR A 1 160 ? -2.223 5.455 -13.296 1.00 95.50 160 TYR A O 1
ATOM 1275 N N . ARG A 1 161 ? -1.204 6.445 -11.562 1.00 94.31 161 ARG A N 1
ATOM 1276 C CA . ARG A 1 161 ? -0.012 6.847 -12.331 1.00 94.31 161 ARG A CA 1
ATOM 1277 C C . ARG A 1 161 ? 0.742 5.625 -12.846 1.00 94.31 161 ARG A C 1
ATOM 1279 O O . ARG A 1 161 ? 0.977 5.512 -14.048 1.00 94.31 161 ARG A O 1
ATOM 1286 N N . LEU A 1 162 ? 0.987 4.655 -11.968 1.00 94.62 162 LEU A N 1
ATOM 1287 C CA . LEU A 1 162 ? 1.682 3.409 -12.282 1.00 94.62 162 LEU A CA 1
ATOM 1288 C C . LEU A 1 162 ? 0.960 2.565 -13.351 1.00 94.62 162 LEU A C 1
ATOM 1290 O O . LEU A 1 162 ? 1.602 1.856 -14.124 1.00 94.62 162 LEU A O 1
ATOM 1294 N N . SER A 1 163 ? -0.366 2.669 -13.463 1.00 95.00 163 SER A N 1
ATOM 1295 C CA . SER A 1 163 ? -1.143 1.977 -14.503 1.00 95.00 163 SER A CA 1
ATOM 1296 C C . SER A 1 163 ? -0.798 2.433 -15.929 1.00 95.00 163 SER A C 1
ATOM 1298 O O . SER A 1 163 ? -0.988 1.677 -16.883 1.00 95.00 163 SER A O 1
ATOM 1300 N N . ARG A 1 164 ? -0.236 3.640 -16.076 1.00 93.00 164 ARG A N 1
ATOM 1301 C CA . ARG A 1 164 ? 0.206 4.231 -17.350 1.00 93.00 164 ARG A CA 1
ATOM 1302 C C . ARG A 1 164 ? 1.717 4.116 -17.569 1.00 93.00 164 ARG A C 1
ATOM 1304 O O . ARG A 1 164 ? 2.227 4.636 -18.557 1.00 93.00 164 ARG A O 1
ATOM 1311 N N . ASN A 1 165 ? 2.421 3.430 -16.669 1.00 92.50 165 ASN A N 1
ATOM 1312 C CA . ASN A 1 165 ? 3.869 3.270 -16.713 1.00 92.50 165 ASN A CA 1
ATOM 1313 C C . AS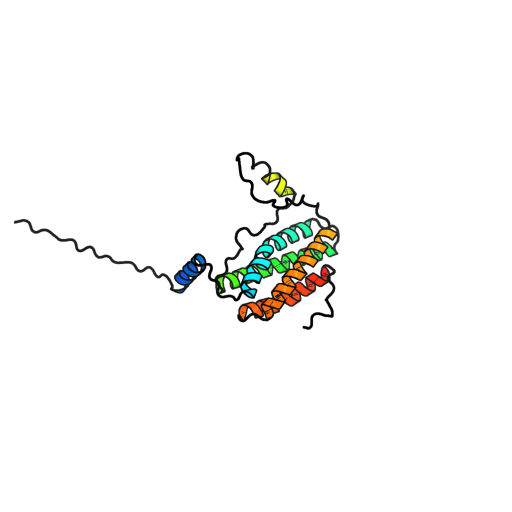N A 1 165 ? 4.325 2.543 -17.986 1.00 92.50 165 ASN A C 1
ATOM 1315 O O . ASN A 1 165 ? 3.601 1.701 -18.525 1.00 92.50 165 ASN A O 1
ATOM 1319 N N . THR A 1 166 ? 5.541 2.814 -18.452 1.00 88.88 166 THR A N 1
ATOM 1320 C CA . THR A 1 166 ? 6.108 2.132 -19.628 1.00 88.88 166 THR A CA 1
ATOM 1321 C C . THR A 1 166 ? 6.420 0.653 -19.363 1.00 88.88 166 THR A C 1
ATOM 1323 O O . THR A 1 166 ? 6.261 -0.180 -20.263 1.00 88.88 166 THR A O 1
ATOM 1326 N N . GLU A 1 167 ? 6.715 0.287 -18.113 1.00 92.19 167 GLU A N 1
ATOM 1327 C CA . GLU A 1 167 ? 7.050 -1.075 -17.700 1.00 92.19 167 GLU A CA 1
ATOM 1328 C C . GLU A 1 167 ? 5.805 -1.961 -17.480 1.00 92.19 167 GLU A C 1
ATOM 1330 O O . GLU A 1 167 ? 5.008 -1.718 -16.564 1.00 92.19 167 GLU A O 1
ATOM 1335 N N . PRO A 1 168 ? 5.629 -3.065 -18.240 1.00 93.25 168 PRO A N 1
ATOM 1336 C CA . PRO A 1 168 ? 4.451 -3.929 -18.120 1.00 93.25 168 PRO A CA 1
ATOM 1337 C C . PRO A 1 168 ? 4.267 -4.541 -16.728 1.00 93.25 168 PRO A C 1
ATOM 1339 O O . PRO A 1 168 ? 3.140 -4.722 -16.277 1.00 93.25 168 PRO A O 1
ATOM 1342 N N . GLY A 1 169 ? 5.364 -4.855 -16.029 1.00 94.38 169 GLY A N 1
ATOM 1343 C CA . GLY A 1 169 ? 5.277 -5.423 -14.681 1.00 94.38 169 GLY A CA 1
ATOM 1344 C C . GLY A 1 169 ? 4.687 -4.442 -13.665 1.00 94.38 169 GLY A C 1
ATOM 1345 O O . GLY A 1 169 ? 3.936 -4.865 -12.792 1.00 94.38 169 GLY A O 1
ATOM 1346 N N . LEU A 1 170 ? 4.972 -3.145 -13.816 1.00 95.25 170 LEU A N 1
ATOM 1347 C CA . LEU A 1 170 ? 4.420 -2.097 -12.956 1.00 95.25 170 LEU A CA 1
ATOM 1348 C C . LEU A 1 170 ? 2.944 -1.837 -13.273 1.00 95.25 170 LEU A C 1
ATOM 1350 O O . LEU A 1 170 ? 2.130 -1.747 -12.356 1.00 95.25 170 LEU A O 1
ATOM 1354 N N . ARG A 1 171 ? 2.565 -1.841 -14.558 1.00 96.06 171 ARG A N 1
ATOM 1355 C CA . ARG A 1 171 ? 1.149 -1.761 -14.956 1.00 96.06 171 ARG A CA 1
ATOM 1356 C C . ARG A 1 171 ? 0.324 -2.936 -14.430 1.00 96.06 171 ARG A C 1
ATOM 1358 O O . ARG A 1 171 ? -0.778 -2.737 -13.929 1.00 96.06 171 ARG A O 1
ATOM 1365 N N . ASN A 1 172 ? 0.858 -4.155 -14.512 1.00 97.38 172 ASN A N 1
ATOM 1366 C CA . ASN A 1 172 ? 0.180 -5.351 -14.005 1.00 97.38 172 ASN A CA 1
ATOM 1367 C C . ASN A 1 172 ? 0.017 -5.306 -12.483 1.00 97.38 172 ASN A C 1
ATOM 1369 O O . ASN A 1 172 ? -1.033 -5.677 -11.965 1.00 97.38 172 ASN A O 1
ATOM 1373 N N . PHE A 1 173 ? 1.036 -4.820 -11.773 1.00 97.06 173 PHE A N 1
ATOM 1374 C CA . PHE A 1 173 ? 0.941 -4.580 -10.339 1.00 97.06 173 PHE A CA 1
ATOM 1375 C C . PHE A 1 173 ? -0.157 -3.559 -10.024 1.00 97.06 173 PHE A C 1
ATOM 1377 O O . PHE A 1 173 ? -1.030 -3.832 -9.203 1.00 97.06 173 PHE A O 1
ATOM 1384 N N . ALA A 1 174 ? -0.179 -2.424 -10.729 1.00 97.00 174 ALA A N 1
ATOM 1385 C CA . ALA A 1 174 ? -1.226 -1.422 -10.571 1.00 97.00 174 ALA A CA 1
ATOM 1386 C C . ALA A 1 174 ? -2.626 -2.017 -10.780 1.00 97.00 174 ALA A C 1
ATOM 1388 O O . ALA A 1 174 ? -3.495 -1.856 -9.928 1.00 97.00 174 ALA A O 1
ATOM 1389 N N . ALA A 1 175 ? -2.826 -2.778 -11.858 1.00 97.19 175 ALA A N 1
ATOM 1390 C CA . ALA A 1 175 ? -4.101 -3.428 -12.156 1.00 97.19 175 ALA A CA 1
ATOM 1391 C C . ALA A 1 175 ? -4.553 -4.413 -11.060 1.00 97.19 175 ALA A C 1
ATOM 1393 O O . ALA A 1 175 ? -5.749 -4.530 -10.801 1.00 97.19 175 ALA A O 1
ATOM 1394 N N . ALA A 1 176 ? -3.616 -5.099 -10.399 1.00 97.62 176 ALA A N 1
ATOM 1395 C CA . ALA A 1 176 ? -3.923 -6.060 -9.341 1.00 97.62 176 ALA A CA 1
ATOM 1396 C C . ALA A 1 176 ? -4.312 -5.400 -8.005 1.00 97.62 176 ALA A C 1
ATOM 1398 O O . ALA A 1 176 ? -5.170 -5.922 -7.291 1.00 97.62 176 ALA A O 1
ATOM 1399 N N . TYR A 1 177 ? -3.687 -4.271 -7.652 1.00 97.38 177 TYR A N 1
ATOM 1400 C CA . TYR A 1 177 ? -3.872 -3.636 -6.340 1.00 97.38 177 TYR A CA 1
ATOM 1401 C C . TYR A 1 177 ? -4.827 -2.440 -6.353 1.00 97.38 177 TYR A C 1
ATOM 1403 O O . TYR A 1 177 ? -5.431 -2.150 -5.322 1.00 97.38 177 TYR A O 1
ATOM 1411 N N . LEU A 1 178 ? -5.029 -1.775 -7.493 1.00 96.69 178 LEU A N 1
ATOM 1412 C CA . LEU A 1 178 ? -5.909 -0.607 -7.583 1.00 96.69 178 LEU A CA 1
ATOM 1413 C C . LEU A 1 178 ? -7.363 -0.906 -7.169 1.00 96.69 178 LEU A C 1
ATOM 1415 O O . LEU A 1 178 ? -7.904 -0.131 -6.379 1.00 96.69 178 LEU A O 1
ATOM 1419 N N . PRO A 1 179 ? -7.988 -2.034 -7.572 1.00 96.25 179 PRO A N 1
ATOM 1420 C CA . PRO A 1 179 ? -9.319 -2.390 -7.080 1.00 96.25 179 PRO A CA 1
ATOM 1421 C C . PRO A 1 179 ? -9.360 -2.594 -5.559 1.00 96.25 179 PRO A C 1
ATOM 1423 O O . PRO A 1 179 ? -10.285 -2.118 -4.906 1.00 96.25 179 PRO A O 1
ATOM 1426 N N . LYS A 1 180 ? -8.332 -3.242 -4.988 1.00 97.06 180 LYS A N 1
ATOM 1427 C CA . LYS A 1 180 ? -8.239 -3.522 -3.545 1.00 97.06 180 LYS A CA 1
ATOM 1428 C C . LYS A 1 180 ? -8.102 -2.236 -2.726 1.00 97.06 180 LYS A C 1
ATOM 1430 O O . LYS A 1 180 ? -8.789 -2.051 -1.728 1.00 97.06 180 LYS A O 1
ATOM 1435 N N . VAL A 1 181 ? -7.237 -1.322 -3.171 1.00 96.56 181 VAL A N 1
ATOM 1436 C CA . VAL A 1 181 ? -7.039 -0.018 -2.519 1.00 96.56 181 VAL A CA 1
ATOM 1437 C C . VAL A 1 181 ? -8.289 0.851 -2.644 1.00 96.56 181 VAL A C 1
ATOM 1439 O O . VAL A 1 181 ? -8.646 1.547 -1.699 1.00 96.56 181 VAL A O 1
ATOM 1442 N N . ASN A 1 182 ? -8.994 0.790 -3.777 1.00 95.56 182 ASN A N 1
ATOM 1443 C CA . ASN A 1 182 ? -10.238 1.533 -3.954 1.00 95.56 182 ASN A CA 1
ATOM 1444 C C . ASN A 1 182 ? -11.359 1.023 -3.032 1.00 95.56 182 ASN A C 1
ATOM 1446 O O . ASN A 1 182 ? -12.104 1.823 -2.469 1.00 95.56 182 ASN A O 1
ATOM 1450 N N . GLU A 1 183 ? -11.466 -0.294 -2.841 1.00 94.56 183 GLU A N 1
ATOM 1451 C CA . GLU A 1 183 ? -12.383 -0.874 -1.855 1.00 94.56 183 GLU A CA 1
ATOM 1452 C C . GLU A 1 183 ? -12.049 -0.388 -0.439 1.00 94.56 183 GLU A C 1
ATOM 1454 O O . GLU A 1 183 ? -12.934 0.090 0.273 1.00 94.56 183 GLU A O 1
ATOM 1459 N N . LEU A 1 184 ? -10.769 -0.430 -0.060 1.00 94.94 184 LEU A N 1
ATOM 1460 C CA . LEU A 1 184 ? -10.307 0.051 1.239 1.00 94.94 184 LEU A CA 1
ATOM 1461 C C . LEU A 1 184 ? -10.635 1.538 1.459 1.00 94.94 184 LEU A C 1
ATOM 1463 O O . LEU A 1 184 ? -11.165 1.901 2.509 1.00 94.94 184 LEU A O 1
ATOM 1467 N N . PHE A 1 185 ? -10.385 2.384 0.457 1.00 94.56 185 PHE A N 1
ATOM 1468 C CA . PHE A 1 185 ? -10.701 3.813 0.502 1.00 94.56 185 PHE A CA 1
ATOM 1469 C C . PHE A 1 185 ? -12.193 4.057 0.766 1.00 94.56 185 PHE A C 1
ATOM 1471 O O . PHE A 1 185 ? -12.545 4.868 1.622 1.00 94.56 185 PHE A O 1
ATOM 1478 N N . LYS A 1 186 ? -13.080 3.309 0.097 1.00 94.62 186 LYS A N 1
ATOM 1479 C CA . LYS A 1 186 ? -14.533 3.380 0.332 1.00 94.62 186 LYS A CA 1
ATOM 1480 C C . LYS A 1 186 ? -14.915 2.922 1.735 1.00 94.62 186 LYS A C 1
ATOM 1482 O O . LYS A 1 186 ? -15.735 3.564 2.388 1.00 94.62 186 LYS A O 1
ATOM 1487 N N . LEU A 1 187 ? -14.325 1.827 2.214 1.00 93.19 187 LEU A N 1
ATOM 1488 C CA . LEU A 1 187 ? -14.605 1.282 3.547 1.00 93.19 187 LEU A CA 1
ATOM 1489 C C . LEU A 1 187 ? -14.155 2.210 4.680 1.00 93.19 187 LEU A C 1
ATOM 1491 O O . LEU A 1 187 ? -14.777 2.205 5.743 1.00 93.19 187 LEU A O 1
ATOM 1495 N N . ALA A 1 188 ? -13.130 3.025 4.434 1.00 92.06 188 ALA A N 1
ATOM 1496 C CA . ALA A 1 188 ? -12.678 4.080 5.333 1.00 92.06 188 ALA A CA 1
ATOM 1497 C C . ALA A 1 188 ? -13.522 5.372 5.250 1.00 92.06 188 ALA A C 1
ATOM 1499 O O . ALA A 1 188 ? -13.230 6.336 5.949 1.00 92.06 188 ALA A O 1
ATOM 1500 N N . GLY A 1 189 ? -14.577 5.409 4.425 1.00 89.81 189 GLY A N 1
ATOM 1501 C CA . GLY A 1 189 ? -15.464 6.570 4.276 1.00 89.81 189 GLY A CA 1
ATOM 1502 C C . GLY A 1 189 ? -15.090 7.522 3.136 1.00 89.81 189 GLY A C 1
ATOM 1503 O O . GLY A 1 189 ? -15.700 8.584 2.991 1.00 89.81 189 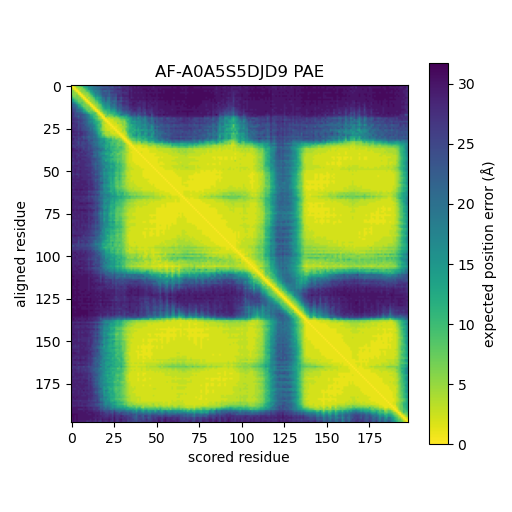GLY A O 1
ATOM 1504 N N . GLY A 1 190 ? -14.123 7.146 2.297 1.00 85.75 190 GLY A N 1
ATOM 1505 C CA . GLY A 1 190 ? -13.791 7.855 1.069 1.00 85.75 190 GLY A CA 1
ATOM 1506 C C . GLY A 1 190 ? -14.942 7.840 0.066 1.00 85.75 190 GLY A C 1
ATOM 1507 O O . GLY A 1 190 ? -15.547 6.802 -0.204 1.00 85.75 190 GLY A O 1
ATOM 1508 N N . LYS A 1 191 ? -15.239 9.003 -0.516 1.00 82.69 191 LYS A N 1
ATOM 1509 C CA . LYS A 1 191 ? -16.178 9.131 -1.635 1.00 82.69 191 LYS A CA 1
ATOM 1510 C C . LYS A 1 191 ? -15.386 9.081 -2.934 1.00 82.69 191 LYS A C 1
ATOM 1512 O O . LYS A 1 191 ? -14.340 9.716 -3.029 1.00 82.69 191 LYS A O 1
ATOM 1517 N N . GLU A 1 192 ? -15.846 8.308 -3.914 1.00 68.38 192 GLU A N 1
ATOM 1518 C CA . GLU A 1 192 ? -15.277 8.407 -5.259 1.00 68.38 192 GLU A CA 1
ATOM 1519 C C . GLU A 1 192 ? -15.571 9.800 -5.811 1.00 68.38 192 GLU A C 1
ATOM 1521 O O . GLU A 1 192 ? -16.721 10.237 -5.805 1.00 68.38 192 GLU A O 1
ATOM 1526 N N . ASP A 1 193 ? -14.534 10.497 -6.270 1.00 58.34 193 ASP A N 1
ATOM 1527 C CA . ASP A 1 193 ? -14.727 11.710 -7.049 1.00 58.34 193 ASP A CA 1
ATOM 1528 C C . ASP A 1 193 ? -15.363 11.302 -8.380 1.00 58.34 193 ASP A C 1
ATOM 1530 O O . ASP A 1 193 ? -14.705 10.710 -9.238 1.00 58.34 193 ASP A O 1
ATOM 1534 N N . GLU A 1 194 ? -16.643 11.628 -8.567 1.00 45.81 194 GLU A N 1
ATOM 1535 C CA . GLU A 1 194 ? -17.384 11.413 -9.821 1.00 45.81 194 GLU A CA 1
ATOM 1536 C C . GLU A 1 194 ? -16.784 12.193 -11.018 1.00 45.81 194 GLU A C 1
ATOM 1538 O O . GLU A 1 194 ? -17.282 12.104 -12.137 1.00 45.81 194 GLU A O 1
ATOM 1543 N N . THR A 1 195 ? -15.705 12.956 -10.812 1.00 41.81 195 THR A N 1
ATOM 1544 C CA . THR A 1 195 ? -15.155 13.942 -11.755 1.00 41.81 195 THR A CA 1
ATOM 1545 C C . THR A 1 195 ? -13.734 13.676 -12.253 1.00 41.81 195 THR A C 1
ATOM 1547 O O . THR A 1 195 ? -13.214 14.478 -13.024 1.00 41.81 195 THR A O 1
ATOM 1550 N N . SER A 1 196 ? -13.086 12.560 -11.910 1.00 40.78 196 SER A N 1
ATOM 1551 C CA . SER A 1 196 ? -11.719 12.286 -12.400 1.00 40.78 196 SER A CA 1
ATOM 1552 C C . SER A 1 196 ? -11.695 11.522 -13.734 1.00 40.78 196 SER A C 1
ATOM 1554 O O . SER A 1 196 ? -11.146 10.427 -13.842 1.00 40.78 196 SER A O 1
ATOM 1556 N N . HIS A 1 197 ? -12.276 12.136 -14.766 1.00 32.62 197 HIS A N 1
ATOM 1557 C CA . HIS A 1 197 ? -11.990 11.853 -16.174 1.00 32.62 197 HIS A CA 1
ATOM 1558 C C . HIS A 1 197 ? -11.379 13.105 -16.807 1.00 32.62 197 HIS A C 1
ATOM 1560 O O . HIS A 1 197 ? -12.109 13.915 -17.369 1.00 32.62 197 HIS A O 1
ATOM 1566 N N . HIS A 1 198 ? -10.055 13.251 -16.737 1.00 35.00 198 HIS A N 1
ATOM 1567 C CA . HIS A 1 198 ? -9.297 14.153 -17.607 1.00 35.00 198 HIS A CA 1
ATOM 1568 C C . HIS A 1 198 ? -7.946 13.533 -17.966 1.00 35.00 198 HIS A C 1
ATOM 1570 O O . HIS A 1 198 ? -7.238 13.068 -17.043 1.00 35.00 198 HIS A O 1
#

pLDDT: mean 78.14, std 21.88, range [32.62, 98.31]

Secondary structure (DSSP, 8-state):
-------------------HHHHHHHHHHHHT--SS-HHHHHHIIIIIHHHHHHHHHHHHHHHH--SHHHHHHHHHHHHHHHHHHHHHHHHHHHHT--SSPTT------HHHHHHHSTT-----------------PPP-HHHHHHHHHHHHHHHHHHHHHHHT-SSHHHHHHHHHHHHHHHHHHHHTTPPP-TT---

Foldseek 3Di:
DDDDDDDDDPPPPPPPDPPVLNVVLVVCLVVVPWQFPPLVLVLCVQCLLCLQQQLVVLVVQLVPAPDPLLVVLSVLSNVLSVVVQVLSVVVCSVGSNDPSPPPRDHDDPPVRVVVVVVPPDDDDDDPDDDPPPPPPDPDDSLVSLVVLLVSLVVNLVSLVSQCPTPDPSSVVSSVVNNVSSVVSNVSSVHDPDPPPDD

Mean predicted aligned error: 13.0 Å

Radius of gyration: 24.37 Å; Cα contacts (8 Å, |Δi|>4): 169; chains: 1; bounding box: 96×46×48 Å

Nearest PDB structures (foldseek):
  7vp8-assembly1_A  TM=4.998E-01  e=8.709E-01  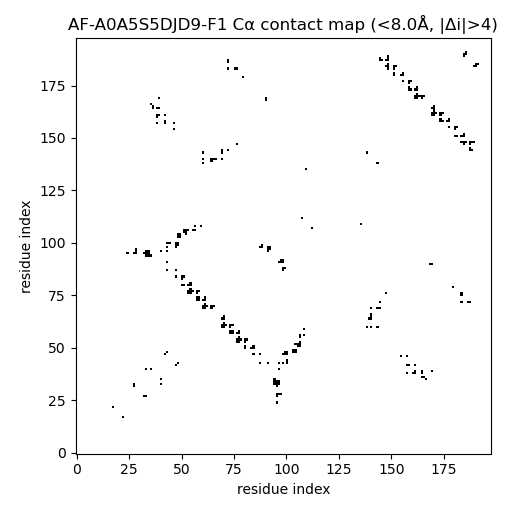Ureaplasma urealyticum
  6nht-assembly1_A  TM=4.962E-01  e=3.804E+00  Pyrococcus horikoshii OT3
  8d9p-assembly1_A  TM=3.031E-01  e=1.523E+00  synthetic construct
  6nhv-assembly1_S  TM=4.762E-01  e=5.429E+00  Pyrococcus horikoshii OT3
  7mjq-assembly1_G  TM=2.473E-01  e=3.104E+00  Rattus norvegicus

Solvent-accessible surface area (backbone atoms only — not comparable to full-atom values): 11763 Å² total; per-residue (Å²): 137,90,82,84,83,81,82,80,81,78,83,76,75,76,80,73,78,71,50,70,66,58,53,46,53,55,48,27,66,73,69,71,49,50,78,53,57,71,63,53,48,50,36,46,58,55,51,48,25,40,39,64,22,51,23,50,45,17,53,49,43,38,76,65,42,83,49,71,66,50,26,51,53,18,49,50,45,23,50,53,30,63,60,41,51,62,55,50,49,53,49,23,66,74,35,50,41,80,66,78,39,83,89,41,66,70,65,67,55,74,83,57,50,64,68,59,65,79,72,72,79,89,84,84,89,80,97,70,81,88,71,80,76,68,72,78,71,77,89,45,62,66,61,50,32,52,48,50,24,51,51,30,49,54,49,41,53,41,28,58,54,24,50,72,44,92,49,67,70,49,20,51,48,18,67,67,44,41,64,57,36,50,52,50,16,44,75,39,70,43,75,82,73,94,72,83,81,132